Protein AF-A0A4C1VF90-F1 (afdb_monomer)

Nearest PDB structures (foldseek):
  6acs-assembly1_A  TM=2.637E-01  e=5.597E+00  Acinetobacter baumannii

Solvent-accessible surface area (backbone atoms only — not comparable to full-atom values): 15058 Å² total; per-residue (Å²): 136,86,84,71,76,83,67,92,74,45,68,64,61,55,62,49,66,75,34,70,95,43,52,77,74,69,52,58,95,78,53,40,65,46,79,46,79,41,95,73,76,98,45,87,84,72,45,55,60,58,52,50,53,52,52,58,48,57,76,72,46,60,89,60,49,78,45,77,46,79,43,68,68,57,86,97,76,60,86,53,79,65,56,59,46,51,53,53,43,50,53,59,53,70,72,44,92,72,84,93,50,78,65,56,54,55,55,54,44,47,76,73,44,86,80,76,50,81,71,75,77,35,90,79,76,70,56,70,68,66,34,63,84,70,54,77,60,79,76,71,59,61,84,78,62,75,81,75,85,75,74,94,67,83,79,70,52,70,67,60,48,50,51,53,49,52,50,43,32,74,76,58,37,91,66,35,75,78,39,78,94,45,49,76,52,50,73,70,52,69,79,56,87,74,72,96,60,93,71,77,76,77,74,87,72,72,79,63,87,76,69,65,73,76,76,79,82,77,87,80,75,93,75,132

Structure (mmCIF, N/CA/C/O backbone):
data_AF-A0A4C1VF90-F1
#
_entry.id   AF-A0A4C1VF90-F1
#
loop_
_atom_site.group_PDB
_atom_site.id
_atom_site.type_symbol
_atom_site.label_atom_id
_atom_site.label_alt_id
_atom_site.label_comp_id
_atom_site.label_asym_id
_atom_site.label_entity_id
_atom_site.label_seq_id
_atom_site.pdbx_PDB_ins_code
_atom_site.Cartn_x
_atom_site.Cartn_y
_atom_site.Cartn_z
_atom_site.occupancy
_atom_site.B_iso_or_equiv
_atom_site.auth_seq_id
_atom_site.auth_comp_id
_atom_site.auth_asym_id
_atom_site.auth_atom_id
_atom_site.pdbx_PDB_model_num
ATOM 1 N N . MET A 1 1 ? -18.142 11.674 -14.053 1.00 32.69 1 MET A N 1
ATOM 2 C CA . MET A 1 1 ? -17.903 10.240 -13.777 1.00 32.69 1 MET A CA 1
ATOM 3 C C . MET A 1 1 ? -17.644 10.102 -12.288 1.00 32.69 1 MET A C 1
ATOM 5 O O . MET A 1 1 ? -16.520 10.259 -11.836 1.00 32.69 1 MET A O 1
ATOM 9 N N . GLU A 1 2 ? -18.719 9.945 -11.520 1.00 26.91 2 GLU A N 1
ATOM 10 C CA . GLU A 1 2 ? -18.693 9.951 -10.057 1.00 26.91 2 GLU A CA 1
ATOM 11 C C . GLU A 1 2 ? -18.351 8.552 -9.534 1.00 26.91 2 GLU A C 1
ATOM 13 O O . GLU A 1 2 ? -19.181 7.645 -9.522 1.00 26.91 2 GLU A O 1
ATOM 18 N N . GLY A 1 3 ? -17.100 8.360 -9.122 1.00 33.00 3 GLY A N 1
ATOM 19 C CA . GLY A 1 3 ? -16.695 7.205 -8.330 1.00 33.00 3 GLY A CA 1
ATOM 20 C C . GLY A 1 3 ? -17.047 7.441 -6.867 1.00 33.00 3 GLY A C 1
ATOM 21 O O . GLY A 1 3 ? -16.184 7.835 -6.089 1.00 33.00 3 GLY A O 1
ATOM 22 N N . PHE A 1 4 ? -18.309 7.234 -6.489 1.00 29.12 4 PHE A N 1
ATOM 23 C CA . PHE A 1 4 ? -18.683 7.238 -5.077 1.00 29.12 4 PHE A CA 1
ATOM 24 C C . PHE A 1 4 ? -18.053 6.028 -4.366 1.00 29.12 4 PHE A C 1
ATOM 26 O O . PHE A 1 4 ? -18.181 4.900 -4.855 1.00 29.12 4 PHE A O 1
ATOM 33 N N . PRO A 1 5 ? -17.408 6.208 -3.201 1.00 41.41 5 PRO A N 1
ATOM 34 C CA . PRO A 1 5 ? -17.093 5.083 -2.337 1.00 41.41 5 PRO A CA 1
ATOM 35 C C . PRO A 1 5 ? -18.412 4.463 -1.869 1.00 41.41 5 PRO A C 1
ATOM 37 O O . PRO A 1 5 ? -19.320 5.175 -1.438 1.00 41.41 5 PRO A O 1
ATOM 40 N N . ILE A 1 6 ? -18.527 3.135 -1.964 1.00 37.03 6 ILE A N 1
ATOM 41 C CA . ILE A 1 6 ? -19.662 2.395 -1.404 1.00 37.03 6 ILE A CA 1
ATOM 42 C C . ILE A 1 6 ? -19.759 2.791 0.079 1.00 37.03 6 ILE A C 1
ATOM 44 O O . ILE A 1 6 ? -18.791 2.579 0.818 1.00 37.03 6 ILE A O 1
ATOM 48 N N . PRO A 1 7 ? -20.864 3.407 0.528 1.00 30.58 7 PRO A N 1
ATOM 49 C CA . PRO A 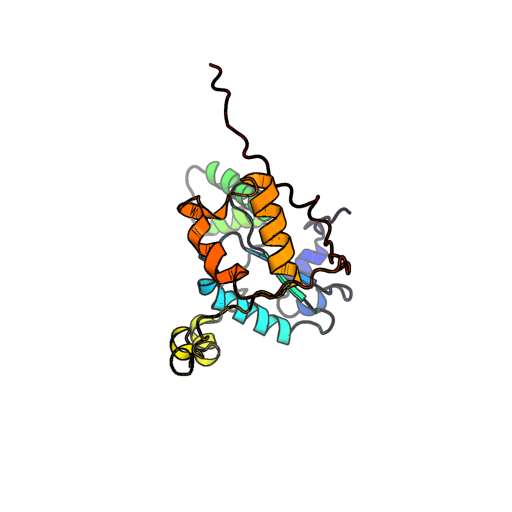1 7 ? -20.947 3.932 1.879 1.00 30.58 7 PRO A CA 1
ATOM 50 C C . PRO A 1 7 ? -20.853 2.793 2.901 1.00 30.58 7 PRO A C 1
ATOM 52 O O . PRO A 1 7 ? -21.547 1.780 2.805 1.00 30.58 7 PRO A O 1
ATOM 55 N N . VAL A 1 8 ? -20.021 2.993 3.929 1.00 42.59 8 VAL A N 1
ATOM 56 C CA . VAL A 1 8 ? -19.796 2.093 5.084 1.00 42.59 8 VAL A CA 1
ATOM 57 C C . VAL A 1 8 ? -21.016 2.077 6.034 1.00 42.59 8 VAL A C 1
ATOM 59 O O . VAL A 1 8 ? -20.908 1.849 7.233 1.00 42.59 8 VAL A O 1
ATOM 62 N N . THR A 1 9 ? -22.211 2.348 5.513 1.00 37.53 9 THR A N 1
ATOM 63 C CA . THR A 1 9 ? -23.483 2.290 6.244 1.00 37.53 9 THR A CA 1
ATOM 64 C C . THR A 1 9 ? -24.243 0.995 5.972 1.00 37.53 9 THR A C 1
ATOM 66 O O . THR A 1 9 ? -25.222 0.707 6.658 1.00 37.53 9 THR A O 1
ATOM 69 N N . ASP A 1 10 ? -23.803 0.179 5.008 1.00 43.50 10 ASP A N 1
ATOM 70 C CA . ASP A 1 10 ? -24.388 -1.139 4.801 1.00 43.50 10 ASP A CA 1
ATOM 71 C C . ASP A 1 10 ? -23.877 -2.114 5.877 1.00 43.50 10 ASP A C 1
ATOM 73 O O . ASP A 1 10 ? -22.800 -2.712 5.777 1.00 43.50 10 ASP A O 1
ATOM 77 N N . ASN A 1 11 ? -24.674 -2.289 6.934 1.00 44.56 11 ASN A N 1
ATOM 78 C CA . ASN A 1 11 ? -24.448 -3.275 7.997 1.00 44.56 11 ASN A CA 1
ATOM 79 C C . ASN A 1 11 ? -24.198 -4.694 7.447 1.00 44.56 11 ASN A C 1
ATOM 81 O O . ASN A 1 11 ? -23.553 -5.513 8.108 1.00 44.56 11 ASN A O 1
ATOM 85 N N . LYS A 1 12 ? -24.662 -4.989 6.225 1.00 42.59 12 LYS A N 1
ATOM 86 C CA . LYS A 1 12 ? -24.384 -6.240 5.520 1.00 42.59 12 LYS A CA 1
ATOM 87 C C . LYS A 1 12 ? -22.938 -6.288 5.021 1.00 42.59 12 LYS A C 1
ATOM 89 O O . LYS A 1 12 ? -22.248 -7.265 5.308 1.00 42.59 12 LYS A O 1
ATOM 94 N N . ALA A 1 13 ? -22.444 -5.230 4.373 1.00 42.25 13 ALA A N 1
ATOM 95 C CA . ALA A 1 13 ? -21.043 -5.106 3.951 1.00 42.25 13 ALA A CA 1
ATOM 96 C C . ALA A 1 13 ? -20.074 -5.185 5.147 1.00 42.25 13 ALA A C 1
ATOM 98 O O . ALA A 1 13 ? -19.051 -5.869 5.080 1.00 42.25 13 ALA A O 1
ATOM 99 N N . ARG A 1 14 ? -20.456 -4.594 6.289 1.00 43.84 14 ARG A N 1
ATOM 100 C CA . ARG A 1 14 ? -19.700 -4.671 7.552 1.00 43.84 14 ARG A CA 1
ATOM 101 C C . ARG A 1 14 ? -19.623 -6.104 8.106 1.00 43.84 14 ARG A C 1
ATOM 103 O O . ARG A 1 14 ? -18.541 -6.568 8.451 1.00 43.84 14 ARG A O 1
ATOM 110 N N . LYS A 1 15 ? -20.730 -6.861 8.103 1.00 44.09 15 LYS A N 1
ATOM 111 C CA . LYS A 1 15 ? -20.752 -8.296 8.485 1.00 44.09 15 LYS A CA 1
ATOM 112 C C . LYS A 1 15 ? -19.954 -9.201 7.541 1.00 44.09 15 LYS A C 1
ATOM 114 O O . LYS A 1 15 ? -19.507 -10.278 7.943 1.00 44.09 15 LYS A O 1
ATOM 119 N N . HIS A 1 16 ? -19.814 -8.786 6.287 1.00 42.06 16 HIS A N 1
ATOM 120 C CA . HIS A 1 16 ? -19.057 -9.498 5.268 1.00 42.06 16 HIS A CA 1
ATOM 121 C C . HIS A 1 16 ? -17.541 -9.305 5.438 1.00 42.06 16 HIS A C 1
ATOM 123 O O . HIS A 1 16 ? -16.808 -10.287 5.329 1.00 42.06 16 HIS A O 1
ATOM 129 N N . LEU A 1 17 ? -17.081 -8.099 5.791 1.00 42.75 17 LEU A N 1
ATOM 130 C CA . LEU A 1 17 ? -15.671 -7.802 6.101 1.00 42.75 17 LEU A CA 1
ATOM 131 C C . LEU A 1 17 ? -15.161 -8.507 7.371 1.00 42.75 17 LEU A C 1
ATOM 133 O O . LEU A 1 17 ? -14.004 -8.906 7.421 1.00 42.75 17 LEU A O 1
ATOM 137 N N . LEU A 1 18 ? -16.037 -8.735 8.355 1.00 41.25 18 LEU A N 1
ATOM 138 C CA . LEU A 1 18 ? -15.729 -9.426 9.620 1.00 41.25 18 LEU A CA 1
ATOM 139 C C . LEU A 1 18 ? -15.516 -10.948 9.486 1.00 41.25 18 LEU A C 1
ATOM 141 O O . LEU A 1 18 ? -15.307 -11.636 10.480 1.00 41.25 18 LEU A O 1
ATOM 145 N N . GLN A 1 19 ? -15.594 -11.501 8.273 1.00 51.09 19 GLN A N 1
ATOM 146 C CA . GLN A 1 19 ? -15.282 -12.904 7.995 1.00 51.09 19 GLN A CA 1
ATOM 147 C C . GLN A 1 19 ? -14.052 -12.960 7.087 1.00 51.09 19 GLN A C 1
ATOM 149 O O . GLN A 1 19 ? -14.222 -13.077 5.867 1.00 51.09 19 GLN A O 1
ATOM 154 N N . PRO A 1 20 ? -12.830 -12.885 7.651 1.00 48.75 20 PRO A N 1
ATOM 155 C CA . PRO A 1 20 ? -11.596 -12.892 6.870 1.00 48.75 20 PRO A CA 1
ATOM 156 C C . PRO A 1 20 ? -11.563 -14.090 5.920 1.00 48.75 20 PRO A C 1
ATOM 158 O O . PRO A 1 20 ? -11.302 -13.921 4.741 1.00 48.75 20 PRO A O 1
ATOM 161 N N . GLU A 1 21 ? -12.033 -15.264 6.336 1.00 47.28 21 GLU A N 1
ATOM 162 C CA . GLU A 1 21 ? -12.100 -16.478 5.500 1.00 47.28 21 GLU A CA 1
ATOM 163 C C . GLU A 1 21 ? -12.990 -16.361 4.237 1.00 47.28 21 GLU A C 1
ATOM 165 O O . GLU A 1 21 ? -12.944 -17.207 3.341 1.00 47.28 21 GLU A O 1
ATOM 170 N N . LYS A 1 22 ? -13.852 -15.337 4.152 1.00 51.94 22 LYS A N 1
ATOM 171 C CA . LYS A 1 22 ? -14.813 -15.128 3.054 1.00 51.94 22 LYS A CA 1
ATOM 172 C C . LYS A 1 22 ? -14.505 -13.901 2.197 1.00 51.94 22 LYS A C 1
ATOM 174 O O . LYS A 1 22 ? -15.315 -13.590 1.326 1.00 51.94 22 LYS A O 1
ATOM 179 N N . TRP A 1 23 ? -13.343 -13.260 2.357 1.00 55.41 23 TRP A N 1
ATOM 180 C CA . TRP A 1 23 ? -12.955 -12.066 1.590 1.00 55.41 23 TRP A CA 1
ATOM 181 C C . TRP A 1 23 ? -13.120 -12.244 0.068 1.00 55.41 23 TRP A C 1
ATOM 183 O O . TRP A 1 23 ? -13.627 -11.355 -0.613 1.00 55.41 23 TRP A O 1
ATOM 193 N N . LYS A 1 24 ? -12.829 -13.446 -0.457 1.00 52.41 24 LYS A N 1
ATOM 194 C CA . LYS A 1 24 ? -12.997 -13.800 -1.882 1.00 52.41 24 LYS A CA 1
ATOM 195 C C . LYS A 1 24 ? -14.447 -13.739 -2.377 1.00 52.41 24 LYS A C 1
ATOM 197 O O . LYS A 1 24 ? -14.671 -13.546 -3.565 1.00 52.41 24 LYS A O 1
ATOM 202 N N . ARG A 1 25 ? -15.431 -13.930 -1.488 1.00 49.16 25 ARG A N 1
ATOM 203 C CA . ARG A 1 25 ? -16.870 -13.844 -1.804 1.00 49.16 25 ARG A CA 1
ATOM 204 C C . ARG A 1 25 ? -17.397 -12.410 -1.762 1.00 49.16 25 ARG A C 1
ATOM 206 O O . ARG A 1 25 ? -18.458 -12.157 -2.32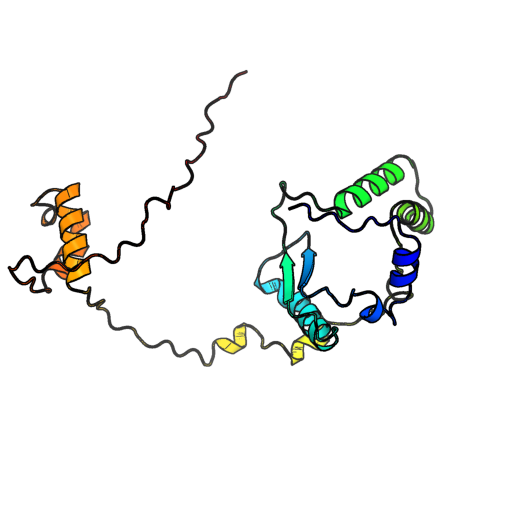1 1.00 49.16 25 ARG A O 1
ATOM 213 N N . ASN A 1 26 ? -16.677 -11.507 -1.098 1.00 55.06 26 ASN A N 1
ATOM 214 C CA . ASN A 1 26 ? -17.087 -10.116 -0.917 1.00 55.06 26 ASN A CA 1
ATOM 215 C C . ASN A 1 26 ? -16.603 -9.208 -2.050 1.00 55.06 26 ASN A C 1
ATOM 217 O O . ASN A 1 26 ? -17.128 -8.109 -2.208 1.00 55.06 26 ASN A O 1
ATOM 221 N N . LEU A 1 27 ? -15.637 -9.661 -2.856 1.00 63.16 27 LEU A N 1
ATOM 222 C CA . LEU A 1 27 ? -15.335 -8.997 -4.115 1.00 63.16 27 LEU A CA 1
ATOM 223 C C . LEU A 1 27 ? -16.485 -9.271 -5.085 1.00 63.16 27 LEU A C 1
ATOM 225 O O . LEU A 1 27 ? -16.747 -10.422 -5.448 1.00 63.16 27 LEU A O 1
ATOM 229 N N . ALA A 1 28 ? -17.205 -8.217 -5.471 1.00 62.78 28 ALA A N 1
ATOM 230 C CA . ALA A 1 28 ? -18.253 -8.343 -6.470 1.00 62.78 28 ALA A CA 1
ATOM 231 C C . ALA A 1 28 ? -17.656 -8.955 -7.745 1.00 62.78 28 ALA A C 1
ATOM 233 O O . ALA A 1 28 ? -16.559 -8.582 -8.152 1.00 62.78 28 ALA A O 1
ATOM 234 N N . LYS A 1 29 ? -18.393 -9.868 -8.395 1.00 68.75 29 LYS A N 1
ATOM 235 C CA . LYS A 1 29 ? -17.944 -10.607 -9.597 1.00 68.75 29 LYS A CA 1
ATOM 236 C C . LYS A 1 29 ? -17.498 -9.707 -10.765 1.00 68.75 29 LYS A C 1
ATOM 238 O O . LYS A 1 29 ? -16.982 -10.211 -11.756 1.00 68.75 29 LYS A O 1
ATOM 243 N N . THR A 1 30 ? -17.754 -8.407 -10.668 1.00 73.31 30 THR A N 1
ATOM 244 C CA . THR A 1 30 ? -17.471 -7.367 -11.654 1.00 73.31 30 THR A CA 1
ATOM 245 C C . THR A 1 30 ? -16.172 -6.598 -11.393 1.00 73.31 30 THR A C 1
ATOM 247 O O . THR A 1 30 ? -15.768 -5.815 -12.246 1.00 73.31 30 THR A O 1
ATOM 250 N N . VAL A 1 31 ? -15.504 -6.783 -10.249 1.00 80.81 31 VAL A N 1
ATOM 251 C CA . VAL A 1 31 ? -14.317 -5.989 -9.883 1.00 80.81 31 VAL A CA 1
ATOM 252 C C . VAL A 1 31 ? -13.071 -6.518 -10.594 1.00 80.81 31 VAL A C 1
ATOM 254 O O . VAL A 1 31 ? -12.524 -7.547 -10.216 1.00 80.81 31 VAL A O 1
ATOM 257 N N . SER A 1 32 ? -12.588 -5.804 -11.611 1.00 85.00 32 SER A N 1
ATOM 258 C CA . SER A 1 32 ? -11.380 -6.189 -12.358 1.00 85.00 32 SER A CA 1
ATOM 259 C C . SER A 1 32 ? -10.081 -5.601 -11.810 1.00 85.00 32 SER A C 1
ATOM 261 O O . SER A 1 32 ? -9.008 -6.145 -12.080 1.00 85.00 32 SER A O 1
ATOM 263 N N . SER A 1 33 ? -10.173 -4.503 -11.060 1.00 85.44 33 SER A N 1
ATOM 264 C CA . SER A 1 33 ? -9.020 -3.732 -10.595 1.00 85.44 33 SER A CA 1
ATOM 265 C C . SER A 1 33 ? -9.165 -3.378 -9.120 1.00 85.44 33 SER A C 1
ATOM 267 O O . SER A 1 33 ? -10.244 -2.981 -8.676 1.00 85.44 33 SER A O 1
ATOM 269 N N . VAL A 1 34 ? -8.075 -3.509 -8.367 1.00 88.81 34 VAL A N 1
ATOM 270 C CA . VAL A 1 34 ? -7.992 -3.150 -6.946 1.00 88.81 34 VAL A CA 1
ATOM 271 C C . VAL A 1 34 ? -6.981 -2.026 -6.779 1.00 88.81 34 VAL A C 1
ATOM 273 O O . VAL A 1 34 ? -5.855 -2.138 -7.250 1.00 88.81 34 VAL A O 1
ATOM 276 N N . ARG A 1 35 ? -7.383 -0.953 -6.095 1.00 88.19 35 ARG A N 1
ATOM 277 C CA . ARG A 1 35 ? -6.517 0.186 -5.777 1.00 88.19 35 ARG A CA 1
ATOM 278 C C . ARG A 1 35 ? -6.151 0.161 -4.301 1.00 88.19 35 ARG A C 1
ATOM 280 O O . ARG A 1 35 ? -7.039 0.190 -3.451 1.00 88.19 35 ARG A O 1
ATOM 287 N N . LEU A 1 36 ? -4.857 0.115 -4.019 1.00 88.25 36 LEU A N 1
ATOM 288 C CA . LEU A 1 36 ? -4.287 0.283 -2.693 1.00 88.25 36 LEU A CA 1
ATOM 289 C C . LEU A 1 36 ? -3.716 1.694 -2.595 1.00 88.25 36 LEU A C 1
ATOM 291 O O . LEU A 1 36 ? -2.843 2.054 -3.376 1.00 88.25 36 LEU A O 1
ATOM 295 N N . ILE A 1 37 ? -4.206 2.481 -1.645 1.00 85.69 37 ILE A N 1
ATOM 296 C CA . ILE A 1 37 ? -3.713 3.837 -1.405 1.00 85.69 37 ILE A CA 1
ATOM 297 C C . ILE A 1 37 ? -2.871 3.795 -0.134 1.00 85.69 37 ILE A C 1
ATOM 299 O O . ILE A 1 37 ? -3.367 3.357 0.905 1.00 85.69 37 ILE A O 1
ATOM 303 N N . ALA A 1 38 ? -1.612 4.211 -0.228 1.00 81.31 38 ALA A N 1
ATOM 304 C CA . ALA A 1 38 ? -0.670 4.210 0.885 1.00 81.31 38 ALA A CA 1
ATOM 305 C C . ALA A 1 38 ? -0.167 5.632 1.140 1.00 81.31 38 ALA A C 1
ATOM 307 O O . ALA A 1 38 ? 0.580 6.176 0.331 1.00 81.31 38 ALA A O 1
ATOM 308 N N . ASP A 1 39 ? -0.593 6.223 2.257 1.00 74.75 39 ASP A N 1
ATOM 309 C CA . ASP A 1 39 ? -0.125 7.529 2.722 1.00 74.75 39 ASP A CA 1
ATOM 310 C C . ASP A 1 39 ? 1.245 7.368 3.392 1.00 74.75 39 ASP A C 1
ATOM 312 O O . ASP A 1 39 ? 1.360 7.016 4.566 1.00 74.75 39 ASP A O 1
ATOM 316 N N . GLY A 1 40 ? 2.292 7.470 2.574 1.00 65.62 40 GLY A N 1
ATOM 317 C CA . GLY A 1 40 ? 3.674 7.222 2.970 1.00 65.62 40 GLY A CA 1
ATOM 318 C C . GLY A 1 40 ? 4.419 6.395 1.928 1.00 65.62 40 GLY A C 1
ATOM 319 O O . GLY A 1 40 ? 4.125 5.221 1.706 1.00 65.62 40 GLY A O 1
ATOM 320 N N . CYS A 1 41 ? 5.414 7.012 1.294 1.00 64.88 41 CYS A N 1
ATOM 321 C CA . CYS A 1 41 ? 6.366 6.346 0.413 1.00 64.88 41 CYS A CA 1
ATOM 322 C C . CYS A 1 41 ? 7.768 6.795 0.818 1.00 64.88 41 CYS A C 1
ATOM 324 O O . CYS A 1 41 ? 8.120 7.954 0.616 1.00 64.88 41 CYS A O 1
ATOM 326 N N . THR A 1 42 ? 8.575 5.900 1.389 1.00 59.72 42 THR A N 1
ATOM 327 C CA . THR A 1 42 ? 9.968 6.221 1.745 1.00 59.72 42 THR A CA 1
ATOM 328 C C . THR A 1 42 ? 10.908 6.194 0.528 1.00 59.72 42 THR A C 1
ATOM 330 O O . THR A 1 42 ? 12.061 6.599 0.624 1.00 59.72 42 THR A O 1
ATOM 333 N N . GLY A 1 43 ? 10.403 5.788 -0.646 1.00 60.22 43 GLY A N 1
ATOM 334 C CA . GLY A 1 43 ? 11.116 5.749 -1.925 1.00 60.22 43 GLY A CA 1
ATOM 335 C C . GLY A 1 43 ? 10.806 4.476 -2.722 1.00 60.22 43 GLY A C 1
ATOM 336 O O . GLY A 1 43 ? 10.343 3.477 -2.174 1.00 60.22 43 GLY A O 1
ATOM 337 N N . GLN A 1 44 ? 11.074 4.481 -4.035 1.00 54.97 44 GLN A N 1
ATOM 338 C CA . GLN A 1 44 ? 10.739 3.358 -4.933 1.00 54.97 44 GLN A CA 1
ATOM 339 C C . GLN A 1 44 ? 11.378 2.018 -4.514 1.00 54.97 44 GLN A C 1
ATOM 341 O O . GLN A 1 44 ? 10.750 0.969 -4.653 1.00 54.97 44 GLN A O 1
ATOM 346 N N . ASN A 1 45 ? 12.591 2.049 -3.954 1.00 60.28 45 ASN A N 1
ATOM 347 C CA . ASN A 1 45 ? 13.363 0.847 -3.616 1.00 60.28 45 ASN A CA 1
ATOM 348 C C . ASN A 1 45 ? 13.041 0.252 -2.232 1.00 60.28 45 ASN A C 1
ATOM 350 O O . ASN A 1 45 ? 13.477 -0.860 -1.938 1.00 60.28 45 ASN A O 1
ATOM 354 N N . GLU A 1 46 ? 12.257 0.941 -1.399 1.00 68.56 46 GLU A N 1
ATOM 355 C CA . GLU A 1 46 ? 11.909 0.475 -0.046 1.00 68.56 46 GLU A CA 1
ATOM 356 C C . GLU A 1 46 ? 10.523 -0.187 0.037 1.00 68.56 46 GLU A C 1
ATOM 358 O O . GLU A 1 46 ? 10.206 -0.873 1.006 1.00 68.56 46 GLU A O 1
ATOM 363 N N . ASN A 1 47 ? 9.719 -0.092 -1.025 1.00 78.25 47 ASN A N 1
ATOM 364 C CA . ASN A 1 47 ? 8.374 -0.680 -1.086 1.00 78.25 47 ASN A CA 1
ATOM 365 C C . ASN A 1 47 ? 8.359 -2.135 -1.576 1.00 78.25 47 ASN A C 1
ATOM 367 O O . ASN A 1 47 ? 7.309 -2.700 -1.891 1.00 78.25 47 ASN A O 1
ATOM 371 N N . SER A 1 48 ? 9.525 -2.764 -1.660 1.00 81.12 48 SER A N 1
ATOM 372 C CA . SER A 1 48 ? 9.703 -4.090 -2.241 1.00 81.12 48 SER A CA 1
ATOM 373 C C . SER A 1 48 ? 8.909 -5.167 -1.474 1.00 81.12 48 SER A C 1
ATOM 375 O O . SER A 1 48 ? 8.288 -6.036 -2.091 1.00 81.12 48 SER A O 1
ATOM 377 N N . THR A 1 49 ? 8.810 -5.048 -0.143 1.00 84.50 49 THR A N 1
ATOM 378 C CA . THR A 1 49 ? 7.959 -5.911 0.700 1.00 84.50 49 THR A CA 1
ATOM 379 C C . THR A 1 49 ? 6.472 -5.738 0.382 1.00 84.50 49 THR A C 1
ATOM 381 O O . THR A 1 49 ? 5.746 -6.726 0.277 1.00 84.50 49 THR A O 1
ATOM 384 N N . LEU A 1 50 ? 6.010 -4.502 0.165 1.00 85.69 50 LEU A N 1
ATOM 385 C CA . LEU A 1 50 ? 4.623 -4.220 -0.213 1.00 85.69 50 LEU A CA 1
ATOM 386 C C . LEU A 1 50 ? 4.270 -4.847 -1.563 1.00 85.69 50 LEU A C 1
ATOM 388 O O . LEU A 1 50 ? 3.223 -5.482 -1.699 1.00 85.69 50 LEU A O 1
ATOM 392 N N . LEU A 1 51 ? 5.161 -4.720 -2.545 1.00 85.75 51 LEU A N 1
ATOM 393 C CA . LEU A 1 51 ? 4.983 -5.329 -3.862 1.00 85.75 51 LEU A CA 1
ATOM 394 C C . LEU A 1 51 ? 4.959 -6.860 -3.786 1.00 85.75 51 LEU A C 1
ATOM 396 O O . LEU A 1 51 ? 4.139 -7.488 -4.461 1.00 85.75 51 LEU A O 1
ATOM 400 N N . ALA A 1 52 ? 5.798 -7.468 -2.942 1.00 85.81 52 ALA A N 1
ATOM 401 C CA . ALA A 1 52 ? 5.783 -8.911 -2.705 1.00 85.81 52 ALA A CA 1
ATOM 402 C C . ALA A 1 52 ? 4.448 -9.370 -2.091 1.00 85.81 52 ALA A C 1
ATOM 404 O O . ALA A 1 52 ? 3.842 -10.326 -2.584 1.00 85.81 52 ALA A O 1
ATOM 405 N N . MET A 1 53 ? 3.943 -8.646 -1.084 1.00 87.69 53 MET A N 1
ATOM 406 C CA . MET A 1 53 ? 2.624 -8.896 -0.487 1.00 87.69 53 MET A CA 1
ATOM 407 C C . MET A 1 53 ? 1.504 -8.808 -1.529 1.00 87.69 53 MET A C 1
ATOM 409 O O . MET A 1 53 ? 0.687 -9.723 -1.642 1.00 87.69 53 MET A O 1
ATOM 413 N N . CYS A 1 54 ? 1.493 -7.744 -2.335 1.00 88.94 54 CYS A N 1
ATOM 414 C CA . CYS A 1 54 ? 0.499 -7.540 -3.389 1.00 88.94 54 CYS A CA 1
ATOM 415 C C . CYS A 1 54 ? 0.553 -8.647 -4.449 1.00 88.94 54 CYS A C 1
ATOM 417 O O . CYS A 1 54 ? -0.483 -9.180 -4.847 1.00 88.94 54 CYS A O 1
ATOM 419 N N . SER A 1 55 ? 1.759 -9.037 -4.867 1.00 86.56 55 SER A N 1
ATOM 420 C CA . SER A 1 55 ? 1.968 -10.106 -5.847 1.00 86.56 55 SER A CA 1
ATOM 421 C C . SER A 1 55 ? 1.446 -11.439 -5.322 1.00 86.56 55 SER A C 1
ATOM 423 O O . SER A 1 55 ? 0.678 -12.118 -6.004 1.00 86.56 55 SER A O 1
ATOM 425 N N . LYS A 1 56 ? 1.791 -11.797 -4.078 1.00 87.31 56 LYS A N 1
ATOM 426 C CA . LYS A 1 56 ? 1.299 -13.018 -3.433 1.00 87.31 56 LYS A CA 1
ATOM 427 C C . LYS A 1 56 ? -0.223 -13.004 -3.306 1.00 87.31 56 LYS A C 1
ATOM 429 O O . LYS A 1 56 ? -0.865 -13.994 -3.655 1.00 87.31 56 LYS A O 1
ATOM 434 N N . TRP A 1 57 ? -0.809 -11.886 -2.887 1.00 88.19 57 TRP A N 1
ATOM 435 C CA . TRP A 1 57 ? -2.260 -11.735 -2.822 1.00 88.19 57 TRP A CA 1
ATOM 436 C C . TRP A 1 57 ? -2.926 -11.943 -4.189 1.00 88.19 57 TRP A C 1
ATOM 438 O O . TRP A 1 57 ? -3.903 -12.686 -4.285 1.00 88.19 57 TRP A O 1
ATOM 448 N N . LEU A 1 58 ? -2.363 -11.374 -5.262 1.00 86.62 58 LEU A N 1
ATOM 449 C CA . LEU A 1 58 ? -2.906 -11.504 -6.616 1.00 86.62 58 LEU A CA 1
ATOM 450 C C . LEU A 1 58 ? -2.936 -12.966 -7.094 1.00 86.62 58 LEU A C 1
ATOM 452 O O . LEU A 1 58 ? -3.886 -13.359 -7.767 1.00 86.62 58 LEU A O 1
ATOM 456 N N . THR A 1 59 ? -1.969 -13.801 -6.686 1.00 84.94 59 THR A N 1
ATOM 457 C CA . THR A 1 59 ? -1.990 -15.247 -7.006 1.00 84.94 59 THR A CA 1
ATOM 458 C C . THR A 1 59 ? -3.166 -15.998 -6.379 1.00 84.94 59 THR A C 1
ATOM 460 O O . THR A 1 59 ? -3.579 -17.043 -6.880 1.00 84.94 59 THR A O 1
ATOM 463 N N . GLU A 1 60 ? -3.720 -15.478 -5.285 1.00 85.88 60 GLU A N 1
ATOM 464 C CA . GLU A 1 60 ? -4.832 -16.090 -4.557 1.00 85.88 60 GLU A CA 1
ATOM 465 C C . GLU A 1 60 ? -6.173 -15.396 -4.819 1.00 85.88 60 GLU A C 1
ATOM 467 O O . GLU A 1 60 ? -7.225 -15.905 -4.398 1.00 85.88 60 GLU A O 1
ATOM 472 N N . ALA A 1 61 ? -6.135 -14.244 -5.491 1.00 85.44 61 ALA A N 1
ATOM 473 C CA . ALA A 1 61 ? -7.289 -13.431 -5.812 1.00 85.44 61 ALA A CA 1
ATOM 474 C C . ALA A 1 61 ? -8.239 -14.146 -6.792 1.00 85.44 61 ALA A C 1
ATOM 476 O O . ALA A 1 61 ? -7.852 -15.066 -7.521 1.00 85.44 61 ALA A O 1
ATOM 477 N N . PRO A 1 62 ? -9.525 -13.754 -6.825 1.00 85.56 62 PRO A N 1
ATOM 478 C CA . PRO A 1 62 ? -10.446 -14.240 -7.843 1.00 85.56 62 PRO A CA 1
ATOM 479 C C . PRO A 1 62 ? -9.922 -13.974 -9.264 1.00 85.56 62 PRO A C 1
ATOM 481 O O . PRO A 1 62 ? -9.473 -12.873 -9.556 1.00 85.56 62 PRO A O 1
ATOM 484 N N . LYS A 1 63 ? -10.086 -14.939 -10.183 1.00 84.81 63 LYS A N 1
ATOM 485 C CA . LYS A 1 63 ? -9.567 -14.879 -11.572 1.00 84.81 63 LYS A CA 1
ATOM 486 C C . LYS A 1 63 ? -9.985 -13.647 -12.393 1.00 84.81 63 LYS A C 1
ATOM 488 O O . LYS A 1 63 ? -9.412 -13.398 -13.448 1.00 84.81 63 LYS A O 1
ATOM 493 N N . HIS A 1 64 ? -11.035 -12.942 -11.974 1.00 85.94 64 HIS A N 1
ATOM 494 C CA . HIS A 1 64 ? -11.527 -11.752 -12.666 1.00 85.94 64 HIS A CA 1
ATOM 495 C C . HIS A 1 64 ? -10.768 -10.476 -12.270 1.00 85.94 64 HIS A C 1
ATOM 497 O O . HIS A 1 64 ? -10.819 -9.507 -13.024 1.00 85.94 64 HIS A O 1
ATOM 503 N N . VAL A 1 65 ? -10.031 -10.490 -11.154 1.00 87.50 65 VAL A N 1
ATOM 504 C CA . VAL A 1 65 ? -9.124 -9.409 -10.760 1.00 87.50 65 VAL A CA 1
ATOM 505 C C . VAL A 1 65 ? -7.846 -9.539 -11.576 1.00 87.50 65 VAL A C 1
ATOM 507 O O . VAL A 1 65 ? -7.131 -10.532 -11.469 1.00 87.50 65 VAL A O 1
ATOM 510 N N . LYS A 1 66 ? -7.576 -8.546 -12.418 1.00 83.12 66 LYS A N 1
ATOM 511 C CA . LYS A 1 66 ? -6.438 -8.540 -13.345 1.00 83.12 66 LYS A CA 1
ATOM 512 C C . LYS A 1 66 ? -5.380 -7.515 -12.975 1.00 83.12 66 LYS A C 1
ATOM 514 O O . LYS A 1 66 ? -4.239 -7.652 -13.398 1.00 83.12 66 LYS A O 1
ATOM 519 N N . CYS A 1 67 ? -5.765 -6.484 -12.232 1.00 84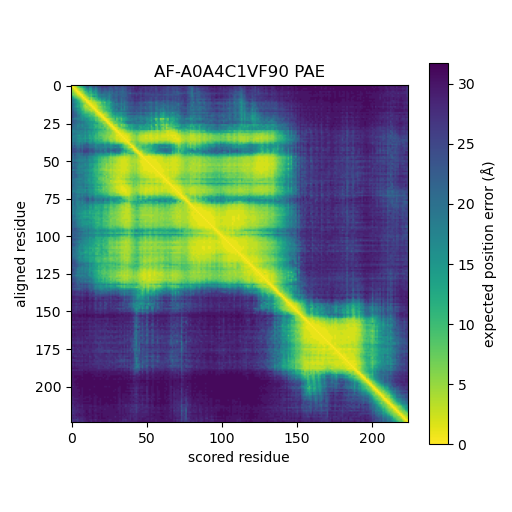.25 67 CYS A N 1
ATOM 520 C CA . CYS A 1 67 ? -4.910 -5.342 -11.968 1.00 84.25 67 CYS A CA 1
ATOM 521 C C . CYS A 1 67 ? -4.937 -4.983 -10.482 1.00 84.25 67 CYS A C 1
ATOM 523 O O . CYS A 1 67 ? -6.005 -4.918 -9.866 1.00 84.25 67 CYS A O 1
ATOM 525 N N . LEU A 1 68 ? -3.751 -4.757 -9.924 1.00 88.62 68 LEU A N 1
ATOM 526 C CA . LEU A 1 68 ? -3.567 -4.156 -8.614 1.00 88.62 68 LEU A CA 1
ATOM 527 C C . LEU A 1 68 ? -2.716 -2.906 -8.807 1.00 88.62 68 LEU A C 1
ATOM 529 O O . LEU A 1 68 ? -1.600 -2.982 -9.314 1.00 88.62 68 LEU A O 1
ATOM 533 N N . GLU A 1 69 ? -3.263 -1.768 -8.410 1.00 89.62 69 GLU A N 1
ATOM 534 C CA . GLU A 1 69 ? -2.618 -0.465 -8.495 1.00 89.62 69 GLU A CA 1
ATOM 535 C C . GLU A 1 69 ? -2.262 -0.008 -7.086 1.00 89.62 69 GLU A C 1
ATOM 537 O O . GLU A 1 69 ? -3.128 0.047 -6.211 1.00 89.62 69 GLU A O 1
ATOM 542 N N . VAL A 1 70 ? -0.993 0.323 -6.867 1.00 88.00 70 VAL A N 1
ATOM 543 C CA . VAL A 1 70 ? -0.534 0.944 -5.624 1.00 88.00 70 VAL A CA 1
ATOM 544 C C . VAL A 1 70 ? -0.345 2.430 -5.894 1.00 88.00 70 VAL A C 1
ATOM 546 O O . VAL A 1 70 ? 0.453 2.810 -6.747 1.00 88.00 70 VAL A O 1
ATOM 549 N N . ILE A 1 71 ? -1.109 3.260 -5.194 1.00 85.38 71 ILE A N 1
ATOM 550 C CA . ILE A 1 71 ? -1.148 4.709 -5.360 1.00 85.38 71 ILE A CA 1
ATOM 551 C C . ILE A 1 71 ? -0.541 5.343 -4.113 1.00 85.38 71 ILE A C 1
ATOM 553 O O . ILE A 1 71 ? -1.021 5.129 -2.998 1.00 85.38 71 ILE A O 1
ATOM 557 N N . PHE A 1 72 ? 0.488 6.156 -4.326 1.00 84.56 72 PHE A N 1
ATOM 558 C CA . PHE A 1 72 ? 1.072 7.012 -3.302 1.00 84.56 72 PHE A CA 1
ATOM 559 C C . PHE A 1 72 ? 0.569 8.444 -3.530 1.00 84.56 72 PHE A C 1
ATOM 561 O O . PHE A 1 72 ? 0.834 9.004 -4.597 1.00 84.56 72 PHE A O 1
ATOM 568 N N . PRO A 1 73 ? -0.208 9.016 -2.595 1.00 82.00 73 PRO A N 1
ATOM 569 C CA . PRO A 1 73 ? -0.727 10.365 -2.723 1.00 82.00 73 PRO A CA 1
ATOM 570 C C . PRO A 1 73 ? 0.395 11.409 -2.668 1.00 82.00 73 PRO A C 1
ATOM 572 O O . PRO A 1 73 ? 1.425 11.210 -2.025 1.00 82.00 73 PRO A O 1
ATOM 575 N N . VAL A 1 74 ? 0.165 12.554 -3.315 1.00 77.31 74 VAL A N 1
ATOM 576 C CA . VAL A 1 74 ? 1.029 13.733 -3.172 1.00 77.31 74 VAL A CA 1
ATOM 577 C C . VAL A 1 74 ? 0.725 14.397 -1.829 1.00 77.31 74 VAL A C 1
ATOM 579 O O . VAL A 1 74 ? -0.437 14.711 -1.538 1.00 77.31 74 VAL A O 1
ATOM 582 N N . VAL A 1 75 ? 1.768 14.601 -1.022 1.00 71.06 75 VAL A N 1
ATOM 583 C CA . VAL A 1 75 ? 1.691 15.213 0.313 1.00 71.06 75 VAL A CA 1
ATOM 584 C C . VAL A 1 75 ? 1.052 16.605 0.224 1.00 71.06 75 VAL A C 1
ATOM 586 O O . VAL A 1 75 ? 1.360 17.376 -0.680 1.00 71.06 75 VAL A O 1
ATOM 589 N N . GLY A 1 76 ? 0.148 16.932 1.152 1.00 68.19 76 GLY A N 1
ATOM 590 C CA . GLY A 1 76 ? -0.452 18.270 1.278 1.00 68.19 76 GLY A CA 1
ATOM 591 C C . GLY A 1 76 ? -1.614 18.585 0.327 1.00 68.19 76 GLY A C 1
ATOM 592 O O . GLY A 1 76 ? -2.335 19.548 0.568 1.00 68.19 76 GLY A O 1
ATOM 593 N N . HIS A 1 77 ? -1.851 17.762 -0.699 1.00 67.44 77 HIS A N 1
ATOM 594 C CA . HIS A 1 77 ? -2.913 17.997 -1.694 1.00 67.44 77 HIS A CA 1
ATOM 595 C C . HIS A 1 77 ? -3.872 16.821 -1.879 1.00 67.44 77 HIS A C 1
ATOM 597 O O . HIS A 1 77 ? -4.873 16.932 -2.587 1.00 67.44 77 HIS A O 1
ATOM 603 N N . SER A 1 78 ? -3.589 15.692 -1.237 1.00 70.38 78 SER A N 1
ATOM 604 C CA . SER A 1 78 ? -4.418 14.499 -1.340 1.00 70.38 78 SER A CA 1
ATOM 605 C C . SER A 1 78 ? -5.288 14.363 -0.101 1.00 70.38 78 SER A C 1
ATOM 607 O O . SER A 1 78 ? -4.779 14.255 1.007 1.00 70.38 78 SER A O 1
ATOM 609 N N . TYR A 1 79 ? -6.603 14.352 -0.298 1.00 72.12 79 TYR A N 1
ATOM 610 C CA . TYR A 1 79 ? -7.563 14.017 0.746 1.00 72.12 79 TYR A CA 1
ATOM 611 C C . TYR A 1 79 ? -7.925 12.537 0.644 1.00 72.12 79 TYR A C 1
ATOM 613 O O . TYR A 1 79 ? -8.601 12.147 -0.315 1.00 72.12 79 TYR A O 1
ATOM 621 N N . ILE A 1 80 ? -7.515 11.706 1.609 1.00 79.81 80 ILE A N 1
ATOM 622 C CA . ILE A 1 80 ? -7.931 10.300 1.639 1.00 79.81 80 ILE A CA 1
ATOM 623 C C . ILE A 1 80 ? -9.055 10.095 2.670 1.00 79.81 80 ILE A C 1
ATOM 625 O O . ILE A 1 80 ? -9.033 10.674 3.754 1.00 79.81 80 ILE A O 1
ATOM 629 N N . PRO A 1 81 ? -10.082 9.268 2.379 1.00 81.62 81 PRO A N 1
ATOM 630 C CA . PRO A 1 81 ? -11.192 9.046 3.311 1.00 81.62 81 PRO A CA 1
ATOM 631 C C . PRO A 1 81 ? -10.785 8.645 4.746 1.00 81.62 81 PRO A C 1
ATOM 633 O O . PRO A 1 81 ? -11.472 9.085 5.676 1.00 81.62 81 PRO A O 1
ATOM 636 N N . PRO A 1 82 ? -9.704 7.860 4.966 1.00 84.38 82 PRO A N 1
ATOM 637 C CA . PRO A 1 82 ? -9.192 7.579 6.307 1.00 84.38 82 PRO A CA 1
ATOM 638 C C . PRO A 1 82 ? -8.828 8.825 7.126 1.00 84.38 82 PRO A C 1
ATOM 640 O O . PRO A 1 82 ? -9.071 8.817 8.331 1.00 84.38 82 PRO A O 1
ATOM 643 N N . ASP A 1 83 ? -8.372 9.917 6.503 1.00 87.06 83 ASP A N 1
ATOM 644 C CA . ASP A 1 83 ? -7.985 11.154 7.204 1.00 87.06 83 ASP A CA 1
ATOM 645 C C . ASP A 1 83 ? -9.148 11.736 8.001 1.00 87.06 83 ASP A C 1
ATOM 647 O O . ASP A 1 83 ? -8.990 12.189 9.134 1.00 87.06 83 ASP A O 1
ATOM 651 N N . ARG A 1 84 ? -10.364 11.664 7.440 1.00 87.56 84 ARG A N 1
ATOM 652 C CA . ARG A 1 84 ? -11.584 12.092 8.139 1.00 87.56 84 ARG A CA 1
ATOM 653 C C . ARG A 1 84 ? -11.807 11.281 9.405 1.00 87.56 84 ARG A C 1
ATOM 655 O O . ARG A 1 84 ? -12.187 11.835 10.431 1.00 87.56 84 ARG A O 1
ATOM 662 N N . VAL A 1 85 ? -11.629 9.966 9.310 1.00 90.25 85 VAL A N 1
ATOM 663 C CA . VAL A 1 85 ? -11.847 9.048 10.428 1.00 90.25 85 VAL A CA 1
ATOM 664 C C . VAL A 1 85 ? -10.811 9.316 11.516 1.00 90.25 85 VAL A C 1
ATOM 666 O O . VAL A 1 85 ? -11.185 9.430 12.681 1.00 90.25 85 VAL A O 1
ATOM 669 N N . PHE A 1 86 ? -9.544 9.513 11.144 1.00 90.25 86 PHE A N 1
ATOM 670 C CA . PHE A 1 86 ? -8.487 9.885 12.085 1.00 90.25 86 PHE A CA 1
ATOM 671 C C . PHE A 1 86 ? -8.759 11.229 12.761 1.00 90.25 86 PHE A C 1
ATOM 673 O O . PHE A 1 86 ? -8.681 11.302 13.983 1.00 90.25 86 PHE A O 1
ATOM 680 N N . ALA A 1 87 ? -9.189 12.248 12.015 1.00 90.81 87 ALA A N 1
ATOM 681 C CA . ALA A 1 87 ? -9.537 13.551 12.580 1.00 90.81 87 ALA A CA 1
ATOM 682 C C . ALA A 1 87 ? -10.701 13.474 13.587 1.00 90.81 87 ALA A C 1
ATOM 684 O O . ALA A 1 87 ? -10.688 14.156 14.614 1.00 90.81 87 ALA A O 1
ATOM 685 N N . LEU A 1 88 ? -11.714 12.637 13.323 1.00 93.81 88 LEU A N 1
ATOM 686 C CA . LEU A 1 88 ? -12.825 12.413 14.255 1.00 93.81 88 LEU A CA 1
ATOM 687 C C . LEU A 1 88 ? -12.364 11.698 15.531 1.00 93.81 88 LEU A C 1
ATOM 689 O O . LEU A 1 88 ? -12.717 12.130 16.627 1.00 93.81 88 LEU A O 1
ATOM 693 N N . ILE A 1 89 ? -11.544 10.652 15.392 1.00 94.19 89 ILE A N 1
ATOM 694 C CA . ILE A 1 89 ? -10.953 9.932 16.528 1.00 94.19 89 ILE A CA 1
ATOM 695 C C . ILE A 1 89 ? -10.098 10.886 17.366 1.00 94.19 89 ILE A C 1
ATOM 697 O O . ILE A 1 89 ? -10.274 10.960 18.579 1.00 94.19 89 ILE A O 1
ATOM 701 N N . GLU A 1 90 ? -9.216 11.659 16.734 1.00 94.69 90 GLU A N 1
ATOM 702 C CA . GLU A 1 90 ? -8.340 12.620 17.407 1.00 94.69 90 GLU A CA 1
ATOM 703 C C . GLU A 1 90 ? -9.143 13.692 18.152 1.00 94.69 90 GLU A C 1
ATOM 705 O O . GLU A 1 90 ? -8.813 14.047 19.285 1.00 94.69 90 GLU A O 1
ATOM 710 N N . LYS A 1 91 ? -10.239 14.174 17.555 1.00 94.94 91 LYS A N 1
ATOM 711 C CA . LYS A 1 91 ? -11.149 15.120 18.204 1.00 94.94 91 LYS A CA 1
ATOM 712 C C . LYS A 1 91 ? -11.782 14.531 19.464 1.00 94.94 91 LYS A C 1
ATOM 714 O O . LYS A 1 91 ? -11.875 15.242 20.460 1.00 94.94 91 LYS A O 1
ATOM 719 N N . GLU A 1 92 ? -12.217 13.271 19.445 1.00 94.06 92 GLU A N 1
ATOM 720 C CA . GLU A 1 92 ? -12.757 12.620 20.648 1.00 94.06 92 GLU A CA 1
ATOM 721 C C . GLU A 1 92 ? -11.683 12.332 21.696 1.00 94.06 92 GLU A C 1
ATOM 723 O O . GLU A 1 92 ? -11.934 12.515 22.885 1.00 94.06 92 GLU A O 1
ATOM 728 N N . VAL A 1 93 ? -10.474 11.952 21.275 1.00 94.19 93 VAL A N 1
ATOM 729 C CA . VAL A 1 93 ? -9.331 11.774 22.181 1.00 94.19 93 VAL A CA 1
ATOM 730 C C . VAL A 1 93 ? -9.005 13.090 22.892 1.00 94.19 93 VAL A C 1
ATOM 732 O O . VAL A 1 93 ? -8.899 13.104 24.111 1.00 94.19 93 VAL A O 1
ATOM 735 N N . LYS A 1 94 ? -8.941 14.215 22.165 1.00 93.81 94 LYS A N 1
ATOM 736 C CA . LYS A 1 94 ? -8.645 15.548 22.725 1.00 93.81 94 LYS A CA 1
ATOM 737 C C . LYS A 1 94 ? -9.698 16.075 23.702 1.00 93.81 94 LYS A C 1
ATOM 739 O O . LYS A 1 94 ? -9.387 16.949 24.503 1.00 93.81 94 LYS A O 1
ATOM 744 N N . LYS A 1 95 ? -10.941 15.584 23.641 1.00 93.81 95 LYS A N 1
ATOM 745 C CA . LYS A 1 95 ? -11.989 15.948 24.612 1.00 93.81 95 LYS A CA 1
ATOM 746 C C . LYS A 1 95 ? -11.800 15.271 25.967 1.00 93.81 95 LYS A C 1
ATOM 748 O O . LYS A 1 95 ? -12.394 15.720 26.943 1.00 93.81 95 LYS A O 1
ATOM 753 N N . ARG A 1 96 ? -11.038 14.176 26.028 1.00 90.31 96 ARG A N 1
ATOM 754 C CA . ARG A 1 96 ? -10.738 13.478 27.277 1.00 90.31 96 ARG A CA 1
ATOM 755 C C . ARG A 1 96 ? -9.463 14.068 27.864 1.00 90.31 96 ARG A C 1
ATOM 757 O O . ARG A 1 96 ? -8.415 14.006 27.235 1.00 90.31 96 ARG A O 1
ATOM 764 N N . GLU A 1 97 ? -9.549 14.625 29.070 1.00 88.19 97 GLU A N 1
ATOM 765 C CA . GLU A 1 97 ? -8.371 15.174 29.759 1.00 88.19 97 GLU A CA 1
ATOM 766 C C . GLU A 1 97 ? -7.338 14.085 30.082 1.00 88.19 97 GLU A C 1
ATOM 768 O O . GLU A 1 97 ? -6.135 14.326 30.006 1.00 88.19 97 GLU A O 1
ATOM 773 N N . ILE A 1 98 ? -7.802 12.878 30.426 1.00 92.31 98 ILE A N 1
ATOM 774 C CA . ILE A 1 98 ? -6.965 11.726 30.769 1.00 92.31 98 ILE A CA 1
ATOM 775 C C . ILE A 1 98 ? -7.591 10.467 30.163 1.00 92.31 98 ILE A C 1
ATOM 777 O O . ILE A 1 98 ? -8.791 10.238 30.309 1.00 92.31 98 ILE A O 1
ATOM 781 N N . ILE A 1 99 ? -6.765 9.637 29.523 1.00 90.50 99 ILE A N 1
ATOM 782 C CA . ILE A 1 99 ? -7.104 8.264 29.132 1.00 90.50 99 ILE A CA 1
ATOM 783 C C . ILE A 1 99 ? -6.261 7.336 30.004 1.00 90.50 99 ILE A C 1
ATOM 785 O O . ILE A 1 99 ? -5.038 7.303 29.873 1.00 90.50 99 ILE A O 1
ATOM 789 N N . ALA A 1 100 ? -6.901 6.627 30.933 1.00 90.12 100 ALA A N 1
ATOM 790 C CA . ALA A 1 100 ? -6.204 5.834 31.946 1.00 90.12 100 ALA A CA 1
ATOM 791 C C . ALA A 1 100 ? -5.993 4.376 31.509 1.00 90.12 100 ALA A C 1
ATOM 793 O O . ALA A 1 100 ? -5.097 3.703 32.019 1.00 90.12 100 ALA A O 1
ATOM 794 N N . ASN A 1 101 ? -6.804 3.882 30.568 1.00 92.50 101 ASN A N 1
ATOM 795 C CA . ASN A 1 101 ? -6.763 2.501 30.095 1.00 92.50 101 ASN A CA 1
ATOM 796 C C . ASN A 1 101 ? -6.674 2.430 28.555 1.00 92.50 101 ASN A C 1
ATOM 798 O O . ASN A 1 101 ? -7.493 3.048 27.873 1.00 92.50 101 ASN A O 1
ATOM 802 N N . PRO A 1 102 ? -5.757 1.625 27.974 1.00 90.75 102 PRO A N 1
ATOM 803 C CA . PRO A 1 102 ? -5.703 1.374 26.530 1.00 90.75 102 PRO A CA 1
ATOM 804 C C . PRO A 1 102 ? -7.031 0.922 25.903 1.00 90.75 102 PRO A C 1
ATOM 806 O O . PRO A 1 102 ? -7.293 1.220 24.739 1.00 90.75 102 PRO A O 1
ATOM 809 N N . GLN A 1 103 ? -7.890 0.240 26.667 1.00 91.88 103 GLN A N 1
ATOM 810 C CA . GLN A 1 103 ? -9.211 -0.186 26.204 1.00 91.88 103 GLN A CA 1
ATOM 811 C C . GLN A 1 103 ? -10.098 0.997 25.791 1.00 91.88 103 GLN A C 1
ATOM 813 O O . GLN A 1 103 ? -10.876 0.878 24.846 1.00 91.88 103 GLN A O 1
ATOM 818 N N . GLU A 1 104 ? -9.935 2.160 26.424 1.00 92.94 104 GLU A N 1
ATOM 819 C CA . GLU A 1 104 ? -10.688 3.365 26.073 1.00 92.94 104 GLU A CA 1
ATOM 820 C C . GLU A 1 104 ? -10.363 3.847 24.653 1.00 92.94 104 GLU A C 1
ATOM 822 O O . GLU A 1 104 ? -11.249 4.337 23.955 1.00 92.94 104 GLU A O 1
ATOM 827 N N . TYR A 1 105 ? -9.125 3.664 24.173 1.00 93.31 105 TYR A N 1
ATOM 828 C CA . TYR A 1 105 ? -8.793 3.958 22.776 1.00 93.31 105 TYR A CA 1
ATOM 829 C C . TYR A 1 105 ? -9.547 3.035 21.823 1.00 93.31 105 TYR A C 1
ATOM 831 O O . TYR A 1 105 ? -10.081 3.504 20.821 1.00 93.31 105 TYR A O 1
ATOM 839 N N . LEU A 1 106 ? -9.628 1.738 22.136 1.00 92.19 106 LEU A N 1
ATOM 840 C CA . LEU A 1 106 ? -10.379 0.782 21.319 1.00 92.19 106 LEU A CA 1
ATOM 841 C C . LEU A 1 106 ? -11.864 1.152 21.271 1.00 92.19 106 LEU A C 1
ATOM 843 O O . LEU A 1 106 ? -12.470 1.117 20.200 1.00 92.19 106 LEU A O 1
ATOM 847 N N . GLU A 1 107 ? -12.430 1.573 22.402 1.00 92.00 107 GLU A N 1
ATOM 848 C CA . GLU A 1 107 ? -13.802 2.070 22.476 1.00 92.00 107 GLU A CA 1
ATOM 849 C C . GLU A 1 107 ? -14.002 3.305 21.594 1.00 92.00 107 GLU A C 1
ATOM 851 O O . GLU A 1 107 ? -14.919 3.308 20.774 1.00 92.00 107 GLU A O 1
ATOM 856 N N . ILE A 1 108 ? -13.131 4.316 21.687 1.00 93.19 108 ILE A N 1
ATOM 857 C CA . ILE A 1 108 ? -13.213 5.530 20.856 1.00 93.19 108 ILE A CA 1
ATOM 858 C C . ILE A 1 108 ? -13.088 5.179 19.369 1.00 93.19 108 ILE A C 1
ATOM 860 O O . ILE A 1 108 ? -13.920 5.593 18.564 1.00 93.19 108 ILE A O 1
ATOM 864 N N . ILE A 1 109 ? -12.087 4.383 18.985 1.00 93.06 109 ILE A N 1
ATOM 865 C CA . ILE A 1 109 ? -11.860 4.000 17.583 1.00 93.06 109 ILE A CA 1
ATOM 866 C C . ILE A 1 109 ? -13.068 3.228 17.035 1.00 93.06 109 ILE A C 1
ATOM 868 O O . ILE A 1 109 ? -13.489 3.468 15.900 1.00 93.06 109 ILE A O 1
ATOM 872 N N . SER A 1 110 ? -13.673 2.347 17.841 1.00 92.25 110 SER A N 1
ATOM 873 C CA . SER A 1 110 ? -14.834 1.542 17.436 1.00 92.25 110 SER A CA 1
ATOM 874 C C . SER A 1 110 ? -16.087 2.361 17.105 1.00 92.25 110 SER A C 1
ATOM 876 O O . SER A 1 110 ? -16.949 1.887 16.359 1.00 92.25 110 SER A O 1
ATOM 878 N N . GLN A 1 111 ? -16.179 3.600 17.606 1.00 92.44 111 GLN A N 1
ATOM 879 C CA . GLN A 1 111 ? -17.284 4.515 17.301 1.00 92.44 111 GLN A CA 1
ATOM 880 C C . GLN A 1 111 ? -17.239 5.007 15.850 1.00 92.44 111 GLN A C 1
ATOM 882 O O . GLN A 1 111 ? -18.286 5.208 15.236 1.00 92.44 111 GLN A O 1
ATOM 887 N N . PHE A 1 112 ? -16.039 5.171 15.286 1.00 91.81 112 PHE A N 1
ATOM 888 C CA . PHE A 1 112 ?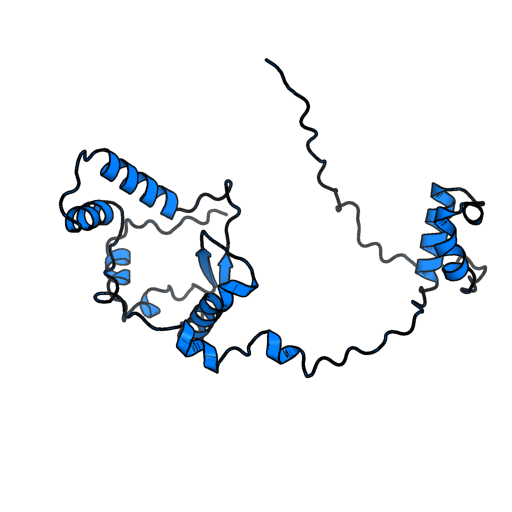 -15.838 5.758 13.955 1.00 91.81 112 PHE A CA 1
ATOM 889 C C . PHE A 1 112 ? -15.370 4.749 12.905 1.00 91.81 112 PHE A C 1
ATOM 891 O O . PHE A 1 112 ? -15.496 5.004 11.709 1.00 91.81 112 PHE A O 1
ATOM 898 N N . SER A 1 113 ? -14.838 3.603 13.331 1.00 88.12 113 SER A N 1
ATOM 899 C CA . SER A 1 113 ? -14.232 2.606 12.452 1.00 88.12 113 SER A CA 1
ATOM 900 C C . SER A 1 113 ? -14.534 1.176 12.902 1.00 88.12 113 SER A C 1
ATOM 902 O O . SER A 1 113 ? -15.068 0.919 13.980 1.00 88.12 113 SER A O 1
ATOM 904 N N . SER A 1 114 ? -14.201 0.213 12.045 1.00 86.75 114 SER A N 1
ATOM 905 C CA . SER A 1 114 ? -14.122 -1.191 12.447 1.00 86.75 114 SER A CA 1
ATOM 906 C C . SER A 1 114 ? -12.749 -1.458 13.058 1.00 86.75 114 SER A C 1
ATOM 908 O O . SER A 1 114 ? -11.731 -1.148 12.446 1.00 86.75 114 SER A O 1
ATOM 910 N N . VAL A 1 115 ? -12.729 -2.043 14.254 1.00 86.44 115 VAL A N 1
ATOM 911 C CA . VAL A 1 115 ? -11.493 -2.413 14.953 1.00 86.44 115 VAL A CA 1
ATOM 912 C C . VAL A 1 115 ? -11.137 -3.854 14.601 1.00 86.44 115 VAL A C 1
ATOM 914 O O . VAL A 1 115 ? -11.990 -4.735 14.678 1.00 86.44 115 VAL A O 1
ATOM 917 N N . ILE A 1 116 ? -9.883 -4.074 14.207 1.00 84.31 116 ILE A N 1
ATOM 918 C CA . ILE A 1 116 ? -9.301 -5.396 13.957 1.00 84.31 116 ILE A CA 1
ATOM 919 C C . ILE A 1 116 ? -8.102 -5.532 14.893 1.00 84.31 116 ILE A C 1
ATOM 921 O O . ILE A 1 116 ? -7.157 -4.748 14.798 1.00 84.31 116 ILE A O 1
ATOM 925 N N . HIS A 1 117 ? -8.127 -6.517 15.787 1.00 83.44 117 HIS A N 1
ATOM 926 C CA . HIS A 1 117 ? -7.029 -6.766 16.715 1.00 83.44 117 HIS A CA 1
ATOM 927 C C . HIS A 1 117 ? -5.927 -7.560 16.019 1.00 83.44 117 HIS A C 1
ATOM 929 O O . HIS A 1 117 ? -6.119 -8.700 15.581 1.00 83.44 117 HIS A O 1
ATOM 935 N N . LEU A 1 118 ? -4.749 -6.950 15.924 1.00 82.69 118 LEU A N 1
ATOM 936 C CA . LEU A 1 118 ? -3.568 -7.577 15.345 1.00 82.69 118 LEU A CA 1
ATOM 937 C C . LEU A 1 118 ? -3.172 -8.824 16.155 1.00 82.69 118 LEU A C 1
ATOM 939 O O . LEU A 1 118 ? -3.102 -8.768 17.378 1.00 82.69 118 LEU A O 1
ATOM 943 N N . GLY A 1 119 ? -2.923 -9.951 15.483 1.00 81.06 119 GLY A N 1
ATOM 944 C CA . GLY A 1 119 ? -2.542 -11.219 16.121 1.00 81.06 119 GLY A CA 1
ATOM 945 C C . GLY A 1 119 ? -3.715 -12.064 16.631 1.00 81.06 119 GLY A C 1
ATOM 946 O O . GLY A 1 119 ? -3.563 -13.277 16.755 1.00 81.06 119 GLY A O 1
ATOM 947 N N . THR A 1 120 ? -4.883 -11.455 16.856 1.00 84.06 120 THR A N 1
ATOM 948 C CA . THR A 1 120 ? -6.102 -12.161 17.287 1.00 84.06 120 THR A CA 1
ATOM 949 C C . THR A 1 120 ? -7.077 -12.331 16.125 1.00 84.06 120 THR A C 1
ATOM 951 O O . THR A 1 120 ? -7.367 -13.452 15.715 1.00 84.06 120 THR A O 1
ATOM 954 N N . ASP A 1 121 ? -7.538 -11.217 15.550 1.00 83.56 121 ASP A N 1
ATOM 955 C CA . ASP A 1 121 ? -8.498 -11.202 14.437 1.00 83.56 121 ASP A CA 1
ATOM 956 C C . ASP A 1 121 ? -7.792 -11.349 13.077 1.00 83.56 121 ASP A C 1
ATOM 958 O O . ASP A 1 121 ? -8.391 -11.734 12.072 1.00 83.56 121 ASP A O 1
ATOM 962 N N . CYS A 1 122 ? -6.501 -11.015 13.045 1.00 78.81 122 CYS A N 1
ATOM 963 C CA . CYS A 1 122 ? -5.658 -10.967 11.859 1.00 78.81 122 CYS A CA 1
ATOM 964 C C . CYS A 1 122 ? -4.387 -11.790 12.085 1.00 78.81 122 CYS A C 1
ATOM 966 O O . CYS A 1 122 ? -3.641 -11.551 13.039 1.00 78.81 122 CYS A O 1
ATOM 968 N N . LYS A 1 123 ? -4.114 -12.731 11.172 1.00 82.06 123 LYS A N 1
ATOM 969 C CA . LYS A 1 123 ? -2.843 -13.460 11.143 1.00 82.06 123 LYS A CA 1
ATOM 970 C C . LYS A 1 123 ? -1.725 -12.520 10.705 1.00 82.06 123 LYS A C 1
ATOM 972 O O . LYS A 1 123 ? -1.820 -11.884 9.657 1.00 82.06 123 LYS A O 1
ATOM 977 N N . VAL A 1 124 ? -0.656 -12.485 11.490 1.00 84.56 124 VAL A N 1
ATOM 978 C CA . VAL A 1 124 ? 0.551 -11.710 11.196 1.00 84.56 124 VAL A CA 1
ATOM 979 C C . VAL A 1 124 ? 1.584 -12.642 10.578 1.00 84.56 124 VAL A C 1
ATOM 981 O O . VAL A 1 124 ? 1.825 -13.730 11.097 1.00 84.56 124 VAL A O 1
ATOM 984 N N . PHE A 1 125 ? 2.176 -12.222 9.465 1.00 86.25 125 PHE A N 1
ATOM 985 C CA . PHE A 1 125 ? 3.188 -12.988 8.742 1.00 86.25 125 PHE A CA 1
ATOM 986 C C . PHE A 1 125 ? 4.475 -12.172 8.636 1.00 86.25 125 PHE A C 1
ATOM 988 O O . PHE A 1 125 ? 4.420 -10.956 8.436 1.00 86.25 125 PHE A O 1
ATOM 995 N N . ASP A 1 126 ? 5.623 -12.844 8.735 1.00 89.19 126 ASP A N 1
ATOM 996 C CA . ASP A 1 126 ? 6.922 -12.220 8.495 1.00 89.19 126 ASP A CA 1
ATOM 997 C C . ASP A 1 126 ? 7.223 -12.187 6.993 1.00 89.19 126 ASP A C 1
ATOM 999 O O . ASP A 1 126 ? 7.736 -13.135 6.397 1.00 89.19 126 ASP A O 1
ATOM 1003 N N . TRP A 1 127 ? 6.856 -11.074 6.367 1.00 86.44 127 TRP A N 1
ATOM 1004 C CA . TRP A 1 127 ? 7.098 -10.860 4.945 1.00 86.44 127 TRP A CA 1
ATOM 1005 C C . TRP A 1 127 ? 8.540 -10.476 4.625 1.00 86.44 127 TRP A C 1
ATOM 1007 O O . TRP A 1 127 ? 8.946 -10.640 3.478 1.00 86.44 127 TRP A O 1
ATOM 1017 N N . LYS A 1 128 ? 9.314 -9.981 5.599 1.00 84.19 128 LYS A N 1
ATOM 1018 C CA . LYS A 1 128 ? 10.715 -9.604 5.374 1.00 84.19 128 LYS A CA 1
ATOM 1019 C C . LYS A 1 128 ? 11.566 -10.856 5.211 1.00 84.19 128 LYS A C 1
ATOM 1021 O O . LYS A 1 128 ? 12.297 -10.978 4.229 1.00 84.19 128 LYS A O 1
ATOM 1026 N N . ASP A 1 129 ? 11.407 -11.812 6.120 1.00 86.88 129 ASP A N 1
ATOM 1027 C CA . ASP A 1 129 ? 12.096 -13.099 6.032 1.00 86.88 129 ASP A CA 1
ATOM 1028 C C . ASP A 1 129 ? 11.647 -13.889 4.792 1.00 86.88 129 ASP A C 1
ATOM 1030 O O . ASP A 1 129 ? 12.470 -14.257 3.950 1.00 86.88 129 ASP A O 1
ATOM 1034 N N . ALA A 1 130 ? 10.329 -14.022 4.587 1.00 86.50 130 ALA A N 1
ATOM 1035 C CA . ALA A 1 130 ? 9.766 -14.752 3.447 1.00 86.50 130 ALA A CA 1
ATOM 1036 C C . ALA A 1 130 ? 10.276 -14.243 2.085 1.00 86.50 130 ALA A C 1
ATOM 1038 O O . ALA A 1 130 ? 10.425 -15.011 1.133 1.00 86.50 130 ALA A O 1
ATOM 1039 N N . MET A 1 131 ? 10.551 -12.945 1.986 1.00 80.75 131 MET A N 1
ATOM 1040 C CA . MET A 1 131 ? 10.987 -12.291 0.762 1.00 80.75 131 MET A CA 1
ATOM 1041 C C . MET A 1 131 ? 12.484 -12.429 0.483 1.00 80.75 131 MET A C 1
ATOM 1043 O O . MET A 1 131 ? 12.880 -12.359 -0.682 1.00 80.75 131 MET A O 1
ATOM 1047 N N . THR A 1 132 ? 13.306 -12.660 1.509 1.00 78.19 132 THR A N 1
ATOM 1048 C CA . THR A 1 132 ? 14.772 -12.729 1.380 1.00 78.19 132 THR A CA 1
ATOM 1049 C C . THR A 1 132 ? 15.199 -13.833 0.403 1.00 78.19 132 THR A C 1
ATOM 1051 O O . THR A 1 132 ? 16.193 -13.701 -0.303 1.00 78.19 132 THR A O 1
ATOM 1054 N N . ASN A 1 133 ? 14.386 -14.886 0.284 1.00 71.75 133 ASN A N 1
ATOM 1055 C CA . ASN A 1 133 ? 14.605 -16.003 -0.638 1.00 71.75 133 ASN A CA 1
ATOM 1056 C C . ASN A 1 133 ? 14.007 -15.793 -2.043 1.00 71.75 133 ASN A C 1
ATOM 1058 O O . ASN A 1 133 ? 14.268 -16.588 -2.944 1.00 71.75 133 ASN A O 1
ATOM 1062 N N . ILE A 1 134 ? 13.177 -14.764 -2.237 1.00 76.50 134 ILE A N 1
ATOM 1063 C CA . ILE A 1 134 ? 12.415 -14.534 -3.476 1.00 76.50 134 ILE A CA 1
ATOM 1064 C C . ILE A 1 134 ? 13.000 -13.363 -4.266 1.00 76.50 134 ILE A C 1
ATOM 1066 O O . ILE A 1 134 ? 13.180 -13.461 -5.480 1.00 76.50 134 ILE A O 1
ATOM 1070 N N . MET A 1 135 ? 13.290 -12.245 -3.598 1.00 69.50 135 MET A N 1
ATOM 1071 C CA . MET A 1 135 ? 13.897 -11.090 -4.248 1.00 69.50 135 MET A CA 1
ATOM 1072 C C . MET A 1 135 ? 15.416 -11.196 -4.215 1.00 69.50 135 MET A C 1
ATOM 1074 O O . MET A 1 135 ? 16.025 -11.310 -3.155 1.00 69.50 135 MET A O 1
ATOM 1078 N N . LYS A 1 136 ? 16.039 -11.100 -5.393 1.00 67.25 136 LYS A N 1
ATOM 1079 C CA . LYS A 1 136 ? 17.491 -10.953 -5.482 1.00 67.25 136 LYS A CA 1
ATOM 1080 C C . LYS A 1 136 ? 17.898 -9.621 -4.838 1.00 67.25 136 LYS A C 1
ATOM 1082 O O . LYS A 1 136 ? 17.257 -8.607 -5.124 1.00 67.25 136 LYS A O 1
ATOM 1087 N N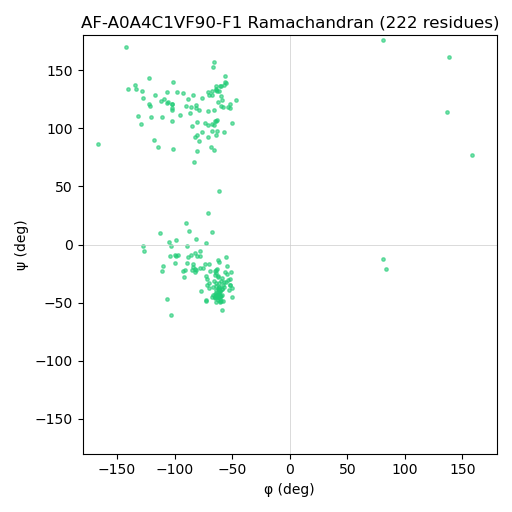 . PRO A 1 137 ? 18.962 -9.587 -4.020 1.00 63.16 137 PRO A N 1
ATOM 1088 C CA . PRO A 1 137 ? 19.484 -8.328 -3.517 1.00 63.16 137 PRO A CA 1
ATOM 1089 C C . PRO A 1 137 ? 19.917 -7.454 -4.697 1.00 63.16 137 PRO A C 1
ATOM 1091 O O . PRO A 1 137 ? 20.553 -7.938 -5.632 1.00 63.16 137 PRO A O 1
ATOM 1094 N N . VAL A 1 138 ? 19.581 -6.163 -4.646 1.00 59.28 138 VAL A N 1
ATOM 1095 C CA . VAL A 1 138 ? 19.838 -5.192 -5.728 1.00 59.28 138 VAL A CA 1
ATOM 1096 C C . VAL A 1 138 ? 21.322 -5.173 -6.140 1.00 59.28 138 VAL A C 1
ATOM 1098 O O . VAL A 1 138 ? 21.635 -5.017 -7.315 1.00 59.28 138 VAL A O 1
ATOM 1101 N N . GLY A 1 139 ? 22.241 -5.447 -5.204 1.00 56.62 139 GLY A N 1
ATOM 1102 C CA . GLY A 1 139 ? 23.683 -5.544 -5.468 1.00 56.62 139 GLY A CA 1
ATOM 1103 C C . GLY A 1 139 ? 24.147 -6.806 -6.214 1.00 56.62 139 GLY A C 1
ATOM 1104 O O . GLY A 1 139 ? 25.241 -6.807 -6.767 1.00 56.62 139 GLY A O 1
ATOM 1105 N N . ALA A 1 140 ? 23.336 -7.866 -6.288 1.00 58.00 140 ALA A N 1
ATOM 1106 C CA . ALA A 1 140 ? 23.688 -9.091 -7.015 1.00 58.00 140 ALA A CA 1
ATOM 1107 C C . ALA A 1 140 ? 23.525 -8.962 -8.541 1.00 58.00 140 ALA A C 1
ATOM 1109 O O . ALA A 1 140 ? 23.957 -9.844 -9.276 1.00 58.00 140 ALA A O 1
ATOM 1110 N N . LEU A 1 141 ? 22.914 -7.874 -9.025 1.00 53.91 141 LEU A N 1
ATOM 1111 C CA . LEU A 1 141 ? 22.756 -7.586 -10.456 1.00 53.91 141 LEU A CA 1
ATOM 1112 C C . LEU A 1 141 ? 24.013 -6.971 -11.091 1.00 53.91 141 LEU A C 1
ATOM 1114 O O . LEU A 1 141 ? 24.079 -6.855 -12.311 1.00 53.91 141 LEU A O 1
ATOM 1118 N N . SER A 1 142 ? 25.009 -6.579 -10.289 1.00 55.81 142 SER A N 1
ATOM 1119 C CA . SER A 1 142 ? 26.188 -5.868 -10.795 1.00 55.81 142 SER A CA 1
ATOM 1120 C C . SER A 1 142 ? 27.263 -6.788 -11.383 1.00 55.81 142 SER A C 1
ATOM 1122 O O . SER A 1 142 ? 28.084 -6.315 -12.162 1.00 55.81 142 SER A O 1
ATOM 1124 N N . SER A 1 143 ? 27.273 -8.079 -11.033 1.00 57.75 143 SER A N 1
ATOM 1125 C CA . SER A 1 143 ? 28.310 -9.036 -11.459 1.00 57.75 143 SER A CA 1
ATOM 1126 C C . SER A 1 143 ? 28.211 -9.416 -12.940 1.00 57.75 143 SER A C 1
ATOM 1128 O O . SER A 1 143 ? 29.224 -9.705 -13.566 1.00 57.75 143 SER A O 1
ATOM 1130 N N . ASP A 1 144 ? 26.993 -9.393 -13.490 1.00 59.47 144 ASP A N 1
ATOM 1131 C CA . ASP A 1 144 ? 26.692 -9.806 -14.868 1.00 59.47 144 ASP A CA 1
ATOM 1132 C C . ASP A 1 144 ? 26.449 -8.606 -15.800 1.00 59.47 144 ASP A C 1
ATOM 1134 O O . ASP A 1 144 ? 26.139 -8.767 -16.984 1.00 59.47 144 ASP A O 1
ATOM 1138 N N . MET A 1 145 ? 26.576 -7.380 -15.281 1.00 57.69 145 MET A N 1
ATOM 1139 C CA . MET A 1 145 ? 26.401 -6.174 -16.076 1.00 57.69 145 MET A CA 1
ATOM 1140 C C . MET A 1 145 ? 27.689 -5.897 -16.854 1.00 57.69 145 MET A C 1
ATOM 1142 O O . MET A 1 145 ? 28.617 -5.273 -16.351 1.00 57.69 145 MET A O 1
ATOM 1146 N N . ASN A 1 146 ? 27.735 -6.376 -18.098 1.00 73.44 146 ASN A N 1
ATOM 1147 C CA . ASN A 1 146 ? 28.802 -6.082 -19.051 1.00 73.44 146 ASN A CA 1
ATOM 1148 C C . ASN A 1 146 ? 28.320 -5.009 -20.049 1.00 73.44 146 ASN A C 1
ATOM 1150 O O . ASN A 1 146 ? 27.809 -5.364 -21.120 1.00 73.44 146 ASN A O 1
ATOM 1154 N N . PRO A 1 147 ? 28.374 -3.708 -19.698 1.00 78.00 147 PRO A N 1
ATOM 1155 C CA . PRO A 1 147 ? 27.957 -2.652 -20.608 1.00 78.00 147 PRO A CA 1
ATOM 1156 C C . PRO A 1 147 ? 28.817 -2.706 -21.873 1.00 78.00 147 PRO A C 1
ATOM 1158 O O . PRO A 1 147 ? 30.044 -2.727 -21.808 1.00 78.00 147 PRO A O 1
ATOM 1161 N N . LYS A 1 148 ? 28.170 -2.735 -23.041 1.00 79.62 148 LYS A N 1
ATOM 1162 C CA . LYS A 1 148 ? 28.889 -2.611 -24.310 1.00 79.62 148 LYS A CA 1
ATOM 1163 C C . LYS A 1 148 ? 29.387 -1.178 -24.451 1.00 79.62 148 LYS A C 1
ATOM 1165 O O . LYS A 1 148 ? 28.607 -0.242 -24.287 1.00 79.62 148 LYS A O 1
ATOM 1170 N N . GLU A 1 149 ? 30.663 -1.027 -24.786 1.00 76.88 149 GLU A N 1
ATOM 1171 C CA . GLU A 1 149 ? 31.232 0.258 -25.175 1.00 76.88 149 GLU A CA 1
ATOM 1172 C C . GLU A 1 149 ? 30.483 0.771 -26.411 1.00 76.88 149 GLU A C 1
ATOM 1174 O O . GLU A 1 149 ? 30.414 0.099 -27.444 1.00 76.88 149 GLU A O 1
ATOM 1179 N N . ILE A 1 150 ? 29.854 1.937 -26.278 1.00 70.00 150 ILE A N 1
ATOM 1180 C CA . ILE A 1 150 ? 29.227 2.620 -27.405 1.00 70.00 150 ILE A CA 1
ATOM 1181 C C . ILE A 1 150 ? 30.341 3.435 -28.063 1.00 70.00 150 ILE A C 1
ATOM 1183 O O . ILE A 1 150 ? 30.911 4.300 -27.392 1.00 70.00 150 ILE A O 1
ATOM 1187 N N . PRO A 1 151 ? 30.684 3.178 -29.338 1.00 65.62 151 PRO A N 1
ATOM 1188 C CA . PRO A 1 151 ? 31.720 3.945 -30.006 1.00 65.62 151 PRO A CA 1
ATOM 1189 C C . PRO A 1 151 ? 31.321 5.429 -30.030 1.00 65.62 151 PRO A C 1
ATOM 1191 O O . PRO A 1 151 ? 30.159 5.745 -30.312 1.00 65.62 151 PRO A O 1
ATOM 1194 N N . PRO A 1 152 ? 32.248 6.356 -29.738 1.00 55.50 152 PRO A N 1
ATOM 1195 C CA . PRO A 1 152 ? 31.975 7.781 -29.838 1.00 55.50 152 PRO A CA 1
ATOM 1196 C C . PRO A 1 152 ? 31.676 8.126 -31.300 1.00 55.50 152 PRO A C 1
ATOM 1198 O O . PRO A 1 152 ? 32.560 8.109 -32.153 1.00 55.50 152 PRO A O 1
ATOM 1201 N N . GLY A 1 153 ? 30.406 8.392 -31.597 1.00 62.50 153 GLY A N 1
ATOM 1202 C CA . GLY A 1 153 ? 29.951 8.655 -32.957 1.00 62.50 153 GLY A CA 1
ATOM 1203 C C . GLY A 1 153 ? 28.460 8.410 -33.108 1.00 62.50 153 GLY A C 1
ATOM 1204 O O . GLY A 1 153 ? 28.041 7.401 -33.672 1.00 62.50 153 GLY A O 1
ATOM 1205 N N . ASN A 1 154 ? 27.636 9.344 -32.633 1.00 60.28 154 ASN A N 1
ATOM 1206 C CA . ASN A 1 154 ? 26.256 9.385 -33.095 1.00 60.28 154 ASN A CA 1
ATOM 1207 C C . ASN A 1 154 ? 26.292 9.797 -34.569 1.00 60.28 154 ASN A C 1
ATOM 1209 O O . ASN A 1 154 ? 26.506 10.969 -34.874 1.00 60.28 154 ASN A O 1
ATOM 1213 N N . ASN A 1 155 ? 26.090 8.843 -35.479 1.00 62.69 155 ASN A N 1
ATOM 1214 C CA . ASN A 1 155 ? 25.764 9.165 -36.863 1.00 62.69 155 ASN A CA 1
ATOM 1215 C C . ASN A 1 155 ? 24.410 9.880 -36.848 1.00 62.69 155 ASN A C 1
ATOM 1217 O O . ASN A 1 155 ? 23.353 9.251 -36.774 1.00 62.69 155 ASN A O 1
ATOM 1221 N N . VAL A 1 156 ? 24.444 11.211 -36.825 1.00 68.75 156 VAL A N 1
ATOM 1222 C CA . VAL A 1 156 ? 23.247 12.031 -36.972 1.00 68.75 156 VAL A CA 1
ATOM 1223 C C . VAL A 1 156 ? 22.692 11.732 -38.361 1.00 68.75 156 VAL A C 1
ATOM 1225 O O . VAL A 1 156 ? 23.394 11.866 -3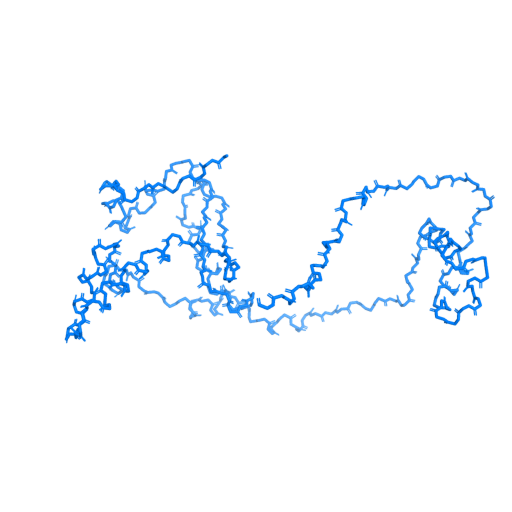9.360 1.00 68.75 156 VAL A O 1
ATOM 1228 N N . SER A 1 157 ? 21.441 11.280 -38.429 1.00 77.56 157 SER A N 1
ATOM 1229 C CA . SER A 1 157 ? 20.762 11.077 -39.711 1.00 77.56 157 SER A CA 1
ATOM 1230 C C . SER A 1 157 ? 20.761 12.378 -40.514 1.00 77.56 157 SER A C 1
ATOM 1232 O O . SER A 1 157 ? 20.561 13.444 -39.925 1.00 77.56 157 SER A O 1
ATOM 1234 N N . SER A 1 158 ? 20.881 12.292 -41.837 1.00 76.00 158 SER A N 1
ATOM 1235 C CA . SER A 1 158 ? 20.896 13.456 -42.732 1.00 76.00 158 SER A CA 1
ATOM 1236 C C . SER A 1 158 ? 19.731 14.426 -42.491 1.00 76.00 158 SER A C 1
ATOM 1238 O O . SER A 1 158 ? 19.983 15.620 -42.350 1.00 76.00 158 SER A O 1
ATOM 1240 N N . CYS A 1 159 ? 18.491 13.942 -42.328 1.00 76.25 159 CYS A N 1
ATOM 1241 C CA . CYS A 1 159 ? 17.341 14.829 -42.086 1.00 76.25 159 CYS A CA 1
ATOM 1242 C C . CYS A 1 159 ? 17.490 15.622 -40.760 1.00 76.25 159 CYS A C 1
ATOM 1244 O O . CYS A 1 159 ? 17.346 16.840 -40.750 1.00 76.25 159 CYS A O 1
ATOM 1246 N N . LYS A 1 160 ? 17.908 14.981 -39.653 1.00 82.25 160 LYS A N 1
ATOM 1247 C CA . LYS A 1 160 ? 18.168 15.682 -38.371 1.00 82.25 160 LYS A CA 1
ATOM 1248 C C . LYS A 1 160 ? 19.283 16.724 -38.478 1.00 82.25 160 LYS A C 1
ATOM 1250 O O . LYS A 1 160 ? 19.214 17.767 -37.836 1.00 82.25 160 LYS A O 1
ATOM 1255 N N . ALA A 1 161 ? 20.318 16.452 -39.271 1.00 83.56 161 ALA A N 1
ATOM 1256 C CA . ALA A 1 161 ? 21.406 17.400 -39.497 1.00 83.56 161 ALA A CA 1
ATOM 1257 C C . ALA A 1 161 ? 20.937 18.646 -40.265 1.00 83.56 161 ALA A C 1
ATOM 1259 O O . ALA A 1 161 ? 21.375 19.757 -39.961 1.00 83.56 161 ALA A O 1
ATOM 1260 N N . VAL A 1 162 ? 20.019 18.469 -41.220 1.00 84.00 162 VAL A N 1
ATOM 1261 C CA . VAL A 1 162 ? 19.372 19.571 -41.943 1.00 84.00 162 VAL A CA 1
ATOM 1262 C C . VAL A 1 162 ? 18.526 20.420 -40.993 1.00 84.00 162 VAL A C 1
ATOM 1264 O O . VAL A 1 162 ? 18.665 21.642 -40.999 1.00 84.00 162 VAL A O 1
ATOM 1267 N N . ASP A 1 163 ? 17.717 19.804 -40.132 1.00 86.75 163 ASP A N 1
ATOM 1268 C CA . ASP A 1 163 ? 16.867 20.538 -39.184 1.00 86.75 163 ASP A CA 1
ATOM 1269 C C . ASP A 1 163 ? 17.684 21.327 -38.160 1.00 86.75 163 ASP A C 1
ATOM 1271 O O . ASP A 1 163 ? 17.442 22.514 -37.941 1.00 86.75 163 ASP A O 1
ATOM 1275 N N . VAL A 1 164 ? 18.716 20.704 -37.583 1.00 84.81 164 VAL A N 1
ATOM 1276 C CA . VAL A 1 164 ? 19.630 21.388 -36.658 1.00 84.81 164 VAL A CA 1
ATOM 1277 C C . VAL A 1 164 ? 20.335 22.553 -37.359 1.00 84.81 164 VAL A C 1
ATOM 1279 O O . VAL A 1 164 ? 20.446 23.630 -36.778 1.00 84.81 164 VAL A O 1
ATOM 1282 N N . ARG A 1 165 ? 20.752 22.395 -38.624 1.00 87.12 165 ARG A N 1
ATOM 1283 C CA . ARG A 1 165 ? 21.340 23.492 -39.409 1.00 87.12 165 ARG A CA 1
ATOM 1284 C C . ARG A 1 165 ? 20.348 24.639 -39.615 1.00 87.12 165 ARG A C 1
ATOM 1286 O O . ARG A 1 165 ? 20.729 25.790 -39.416 1.00 87.12 165 ARG A O 1
ATOM 1293 N N . LYS A 1 166 ? 19.092 24.343 -39.969 1.00 87.12 166 LYS A N 1
ATOM 1294 C CA . LYS A 1 166 ? 18.034 25.356 -40.125 1.00 87.12 166 LYS A CA 1
ATOM 1295 C C . LYS A 1 166 ? 17.804 26.128 -38.827 1.00 87.12 166 LYS A C 1
ATOM 1297 O O . LYS A 1 166 ? 17.730 27.350 -38.865 1.00 87.12 166 LYS A O 1
ATOM 1302 N N . LEU A 1 167 ? 17.755 25.437 -37.687 1.00 89.75 167 LEU A N 1
ATOM 1303 C CA . LEU A 1 167 ? 17.602 26.072 -36.374 1.00 89.75 167 LEU A CA 1
ATOM 1304 C C . LEU A 1 167 ? 18.788 26.980 -36.032 1.00 89.75 167 LEU A C 1
ATOM 1306 O O . LEU A 1 167 ? 18.592 28.099 -35.563 1.00 89.75 167 LEU A O 1
ATOM 1310 N N . LEU A 1 168 ? 20.015 26.527 -36.290 1.00 88.69 168 LEU A N 1
ATOM 1311 C CA . LEU A 1 168 ? 21.214 27.320 -36.022 1.00 88.69 168 LEU A CA 1
ATOM 1312 C C . LEU A 1 168 ? 21.248 28.596 -36.872 1.00 88.69 168 LEU A C 1
ATOM 1314 O O . LEU A 1 168 ? 21.505 29.669 -36.330 1.00 88.69 168 LEU A O 1
ATOM 1318 N N . ILE A 1 169 ? 20.905 28.500 -38.159 1.00 88.88 169 ILE A N 1
ATOM 1319 C CA . ILE A 1 169 ? 20.797 29.662 -39.052 1.00 88.88 169 ILE A CA 1
ATOM 1320 C C . ILE A 1 169 ? 19.667 30.594 -38.598 1.00 88.88 169 ILE A C 1
ATOM 1322 O O . ILE A 1 169 ? 19.871 31.800 -38.495 1.00 88.88 169 ILE A O 1
ATOM 1326 N N . ALA A 1 170 ? 18.493 30.054 -38.260 1.00 87.88 170 ALA A N 1
ATOM 1327 C CA . ALA A 1 170 ? 17.344 30.856 -37.844 1.00 87.88 170 ALA A CA 1
ATOM 1328 C C . ALA A 1 170 ? 17.604 31.652 -36.553 1.00 87.88 170 ALA A C 1
ATOM 1330 O O . ALA A 1 170 ? 17.168 32.796 -36.438 1.00 87.88 170 ALA A O 1
ATOM 1331 N N . HIS A 1 171 ? 18.313 31.067 -35.583 1.00 85.69 171 HIS A N 1
ATOM 1332 C CA . HIS A 1 171 ? 18.549 31.698 -34.281 1.00 85.69 171 HIS A CA 1
ATOM 1333 C C . HIS A 1 171 ? 19.841 32.518 -34.197 1.00 85.69 171 HIS A C 1
ATOM 1335 O O . HIS A 1 171 ? 19.913 33.443 -33.387 1.00 85.69 171 HIS A O 1
ATOM 1341 N N . TYR A 1 172 ? 20.864 32.181 -34.986 1.00 88.00 172 TYR A N 1
ATOM 1342 C CA . TYR A 1 172 ? 22.204 32.769 -34.864 1.00 88.00 172 TYR A CA 1
ATOM 1343 C C . TYR A 1 172 ? 22.764 33.339 -36.177 1.00 88.00 172 TYR A C 1
ATOM 1345 O O . TYR A 1 172 ? 23.851 33.916 -36.161 1.00 88.00 172 TYR A O 1
ATOM 1353 N N . GLY A 1 173 ? 22.021 33.232 -37.282 1.00 88.31 173 GLY A N 1
ATOM 1354 C CA . GLY A 1 173 ? 22.428 33.683 -38.613 1.00 88.31 173 GLY A CA 1
ATOM 1355 C C . GLY A 1 173 ? 23.339 32.693 -39.341 1.00 88.31 173 GLY A C 1
ATOM 1356 O O . GLY A 1 173 ? 23.757 31.672 -38.792 1.00 88.31 173 GLY A O 1
ATOM 1357 N N . ASP A 1 174 ? 23.671 33.005 -40.594 1.00 88.19 174 ASP A N 1
ATOM 1358 C CA . ASP A 1 174 ? 24.473 32.133 -41.469 1.00 88.19 174 ASP A CA 1
ATOM 1359 C C . ASP A 1 174 ? 25.897 31.882 -40.933 1.00 88.19 174 ASP A C 1
ATOM 1361 O O . ASP A 1 174 ? 26.466 30.809 -41.123 1.00 88.19 174 ASP A O 1
ATOM 1365 N N . GLU A 1 175 ? 26.430 32.830 -40.159 1.00 90.50 175 GLU A N 1
ATOM 1366 C CA . GLU A 1 175 ? 27.780 32.805 -39.577 1.00 90.50 175 GLU A CA 1
ATOM 1367 C C . GLU A 1 175 ? 27.844 32.139 -38.186 1.00 90.50 175 GLU A C 1
ATOM 1369 O O . GLU A 1 175 ? 28.805 32.334 -37.435 1.00 90.50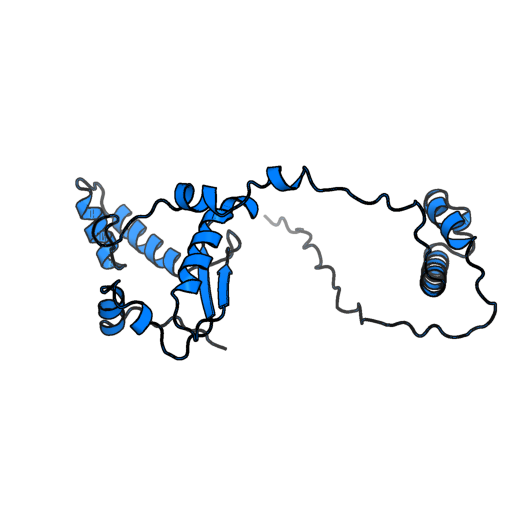 175 GLU A O 1
ATOM 1374 N N . TRP A 1 176 ? 26.835 31.341 -37.809 1.00 89.75 176 TRP A N 1
ATOM 1375 C CA . TRP A 1 176 ? 26.755 30.685 -36.493 1.00 89.75 176 TRP A CA 1
ATOM 1376 C C . TRP A 1 176 ? 27.996 29.841 -36.147 1.00 89.75 176 TRP A C 1
ATOM 1378 O O . TRP A 1 176 ? 28.317 29.657 -34.972 1.00 89.75 176 TRP A O 1
ATOM 1388 N N . GLN A 1 177 ? 28.716 29.357 -37.163 1.00 88.19 177 GLN A N 1
ATOM 1389 C CA . GLN A 1 177 ? 29.935 28.551 -37.035 1.00 88.19 177 GLN A CA 1
ATOM 1390 C C . GLN A 1 177 ? 31.096 29.313 -36.380 1.00 88.19 177 GLN A C 1
ATOM 1392 O O . GLN A 1 177 ? 31.986 28.693 -35.807 1.00 88.19 177 GLN A O 1
ATOM 1397 N N . ASN A 1 178 ? 31.072 30.648 -36.411 1.00 91.00 178 ASN A N 1
ATOM 1398 C CA . ASN A 1 178 ? 32.093 31.490 -35.783 1.00 91.00 178 ASN A CA 1
ATOM 1399 C C . ASN A 1 178 ? 31.849 31.691 -34.277 1.00 91.00 178 ASN A C 1
ATOM 1401 O O . ASN A 1 178 ? 32.677 32.272 -33.571 1.00 91.00 178 ASN A O 1
ATOM 1405 N N . ILE A 1 179 ? 30.705 31.235 -33.758 1.00 89.56 179 ILE A N 1
ATOM 1406 C CA . ILE A 1 179 ? 30.338 31.409 -32.357 1.00 89.56 179 ILE A CA 1
ATOM 1407 C C . ILE A 1 179 ? 30.934 30.259 -31.540 1.00 89.56 179 ILE A C 1
ATOM 1409 O O . ILE A 1 179 ? 30.481 29.120 -31.621 1.00 89.56 179 ILE A O 1
ATOM 1413 N N . ALA A 1 180 ? 31.887 30.576 -30.658 1.00 90.25 180 ALA A N 1
ATOM 1414 C CA . ALA A 1 180 ? 32.647 29.588 -29.884 1.00 90.25 180 ALA A CA 1
ATOM 1415 C C . ALA A 1 180 ? 31.783 28.558 -29.123 1.00 90.25 180 ALA A C 1
ATOM 1417 O O . ALA A 1 180 ? 32.153 27.388 -29.033 1.00 90.25 180 ALA A O 1
ATOM 1418 N N . LYS A 1 181 ? 30.608 28.961 -28.614 1.00 90.69 181 LYS A N 1
ATOM 1419 C CA . LYS A 1 181 ? 29.679 28.060 -27.902 1.00 90.69 181 LYS A CA 1
ATOM 1420 C C . LYS A 1 181 ? 28.992 27.027 -28.808 1.00 90.69 181 LYS A C 1
ATOM 1422 O O . LYS A 1 181 ? 28.436 26.061 -28.300 1.00 90.69 181 LYS A O 1
ATOM 1427 N N . LEU A 1 182 ? 29.007 27.233 -30.126 1.00 86.81 182 LEU A N 1
ATOM 1428 C CA . LEU A 1 182 ? 28.359 26.377 -31.125 1.00 86.81 182 LEU A CA 1
ATOM 1429 C C . LEU A 1 182 ? 29.356 25.477 -31.875 1.00 86.81 182 LEU A C 1
ATOM 1431 O O . LEU A 1 182 ? 28.935 24.638 -32.669 1.00 86.81 182 LEU A O 1
ATOM 1435 N N . ASN A 1 183 ? 30.657 25.573 -31.572 1.00 85.44 183 ASN A N 1
ATOM 1436 C CA . ASN A 1 183 ? 31.716 24.770 -32.199 1.00 85.44 183 ASN A CA 1
ATOM 1437 C C . ASN A 1 183 ? 31.495 23.256 -32.090 1.00 85.44 183 ASN A C 1
ATOM 1439 O O . ASN A 1 183 ? 31.995 22.509 -32.923 1.00 85.44 183 ASN A O 1
ATOM 1443 N N . PHE A 1 184 ? 30.723 22.797 -31.101 1.00 84.81 184 PHE A N 1
ATOM 1444 C CA . PHE A 1 184 ? 30.318 21.397 -30.972 1.00 84.81 184 PHE A CA 1
ATOM 1445 C C . PHE A 1 184 ? 29.573 20.872 -32.215 1.00 84.81 184 PHE A C 1
ATOM 1447 O O . PHE A 1 184 ? 29.773 19.727 -32.615 1.00 84.81 184 PHE A O 1
ATOM 1454 N N . PHE A 1 185 ? 28.746 21.705 -32.856 1.00 83.94 185 PHE A N 1
ATOM 1455 C CA . PHE A 1 185 ? 27.921 21.303 -34.001 1.00 83.94 185 PHE A CA 1
ATOM 1456 C C . PHE A 1 185 ? 28.685 21.287 -35.327 1.00 83.94 185 PHE A C 1
ATOM 1458 O O . PHE A 1 185 ? 28.284 20.588 -36.253 1.00 83.94 185 PHE A O 1
ATOM 1465 N N . VAL A 1 186 ? 29.797 22.017 -35.425 1.00 84.00 186 VAL A N 1
ATOM 1466 C CA . VAL A 1 186 ? 30.595 22.124 -36.654 1.00 84.00 186 VAL A CA 1
ATOM 1467 C C . VAL A 1 186 ? 31.098 20.750 -37.138 1.00 84.00 186 VAL A C 1
ATOM 1469 O O . VAL A 1 186 ? 30.732 20.364 -38.249 1.00 84.00 186 VAL A O 1
ATOM 1472 N N . PRO A 1 187 ? 31.836 19.951 -36.337 1.00 81.44 187 PRO A N 1
ATOM 1473 C CA . PRO A 1 187 ? 32.303 18.631 -36.766 1.00 81.44 187 PRO A CA 1
ATOM 1474 C C . PRO A 1 187 ? 31.173 17.596 -36.908 1.00 81.44 187 PRO A C 1
ATOM 1476 O O . PRO A 1 187 ? 31.326 16.617 -37.636 1.00 81.44 187 PRO A O 1
ATOM 1479 N N . LEU A 1 188 ? 30.033 17.796 -36.231 1.00 77.88 188 LEU A N 1
ATOM 1480 C CA . LEU A 1 188 ? 28.862 16.916 -36.345 1.00 77.88 188 LEU A CA 1
ATOM 1481 C C . LEU A 1 188 ? 28.146 17.074 -37.689 1.00 77.88 188 LEU A C 1
ATOM 1483 O O . LEU A 1 188 ? 27.616 16.103 -38.223 1.00 77.88 188 LEU A O 1
ATOM 1487 N N . LEU A 1 189 ? 28.124 18.294 -38.227 1.00 79.25 189 LEU A N 1
ATOM 1488 C CA . LEU A 1 189 ? 27.403 18.631 -39.452 1.00 79.25 189 LEU A CA 1
ATOM 1489 C C . LEU A 1 189 ? 28.308 18.675 -40.694 1.00 79.25 189 LEU A C 1
ATOM 1491 O O . LEU A 1 189 ? 27.787 18.632 -41.807 1.00 79.25 189 LEU A O 1
ATOM 1495 N N . SER A 1 190 ? 29.636 18.743 -40.532 1.00 71.31 190 SER A N 1
ATOM 1496 C CA . SER A 1 190 ? 30.600 18.812 -41.643 1.00 71.31 190 SER A CA 1
ATOM 1497 C C . SER A 1 190 ? 30.764 17.497 -42.411 1.00 71.31 190 SER A C 1
ATOM 1499 O O . SER A 1 190 ? 31.106 17.518 -43.589 1.00 71.31 190 SER A O 1
ATOM 1501 N N . ASN A 1 191 ? 30.521 16.354 -41.762 1.00 63.94 191 ASN A N 1
ATOM 1502 C CA . ASN A 1 191 ? 30.738 15.022 -42.348 1.00 63.94 191 ASN A CA 1
ATOM 1503 C C . ASN A 1 191 ? 29.519 14.471 -43.105 1.00 63.94 191 ASN A C 1
ATOM 1505 O O . ASN A 1 191 ? 29.575 13.374 -43.656 1.00 63.94 191 ASN A O 1
ATOM 1509 N N . ILE A 1 192 ? 28.414 15.215 -43.127 1.00 67.44 192 ILE A N 1
ATOM 1510 C CA . ILE A 1 192 ? 27.163 14.799 -43.756 1.00 67.44 192 ILE A CA 1
ATOM 1511 C C . ILE A 1 192 ? 27.061 15.528 -45.096 1.00 67.44 192 ILE A C 1
ATOM 1513 O O . ILE A 1 192 ? 26.809 16.732 -45.134 1.00 67.44 192 ILE A O 1
ATOM 1517 N N . GLN A 1 193 ? 27.278 14.800 -46.197 1.00 56.47 193 GLN A N 1
ATOM 1518 C CA . GLN A 1 193 ? 26.981 15.298 -47.541 1.00 56.47 193 GLN A CA 1
ATOM 1519 C C . GLN A 1 193 ? 25.467 15.504 -47.645 1.00 56.47 193 GLN A C 1
ATOM 1521 O O . GLN A 1 193 ? 24.701 14.542 -47.673 1.00 56.47 193 GLN A O 1
ATOM 1526 N N . VAL A 1 194 ? 25.035 16.762 -47.638 1.00 55.25 194 VAL A N 1
ATOM 1527 C CA . VAL A 1 194 ? 23.645 17.128 -47.912 1.00 55.25 194 VAL A CA 1
ATOM 1528 C C . VAL A 1 194 ? 23.491 17.137 -49.436 1.00 55.25 194 VAL A C 1
ATOM 1530 O O . VAL A 1 194 ? 24.249 17.855 -50.085 1.00 55.25 194 VAL A O 1
ATOM 1533 N N . PRO A 1 195 ? 22.602 16.328 -50.034 1.00 47.59 195 PRO A N 1
ATOM 1534 C CA . PRO A 1 195 ? 22.319 16.440 -51.459 1.00 47.59 195 PRO A CA 1
ATOM 1535 C C . PRO A 1 195 ? 21.680 17.807 -51.751 1.00 47.59 195 PRO A C 1
ATOM 1537 O O . PRO A 1 195 ? 20.753 18.212 -51.057 1.00 47.59 195 PRO A O 1
ATOM 1540 N N . ASP A 1 196 ? 22.167 18.497 -52.785 1.00 46.09 196 ASP A N 1
ATOM 1541 C CA . ASP A 1 196 ? 21.732 19.840 -53.223 1.00 46.09 196 ASP A CA 1
ATOM 1542 C C . ASP A 1 196 ? 20.298 19.903 -53.790 1.00 46.09 196 ASP A C 1
ATOM 1544 O O . ASP A 1 196 ? 19.900 20.909 -54.371 1.00 46.09 196 ASP A O 1
ATOM 1548 N N . ASN A 1 197 ? 19.501 18.844 -53.640 1.00 45.56 197 ASN A N 1
ATOM 1549 C CA . ASN A 1 197 ? 18.133 18.818 -54.133 1.00 45.56 197 ASN A CA 1
ATOM 1550 C C . ASN A 1 197 ? 17.155 18.922 -52.968 1.00 45.56 197 ASN A C 1
ATOM 1552 O O . ASN A 1 197 ? 17.246 18.160 -52.006 1.00 45.56 197 ASN A O 1
ATOM 1556 N N . ASP A 1 198 ? 16.188 19.826 -53.123 1.00 48.94 198 ASP A N 1
ATOM 1557 C CA . ASP A 1 198 ? 14.976 20.005 -52.319 1.00 48.94 198 ASP A CA 1
ATOM 1558 C C . ASP A 1 198 ? 14.051 18.762 -52.339 1.00 48.94 198 ASP A C 1
ATOM 1560 O O . ASP A 1 198 ? 12.836 18.863 -52.519 1.00 48.94 198 ASP A O 1
ATOM 1564 N N . GLU A 1 199 ? 14.596 17.557 -52.166 1.00 45.47 199 GLU A N 1
ATOM 1565 C CA . GLU A 1 199 ? 13.806 16.385 -51.815 1.00 45.47 199 GLU A CA 1
ATOM 1566 C C . GLU A 1 199 ? 13.403 16.518 -50.348 1.00 45.47 199 GLU A C 1
ATOM 1568 O O . GLU A 1 199 ? 14.190 16.369 -49.413 1.00 45.47 199 GLU A O 1
ATOM 1573 N N . GLN A 1 200 ? 12.134 16.867 -50.174 1.00 48.06 200 GLN A N 1
ATOM 1574 C CA . GLN A 1 200 ? 11.430 16.935 -48.908 1.00 48.06 200 GLN A CA 1
ATOM 1575 C C . GLN A 1 200 ? 11.638 15.627 -48.116 1.00 48.06 200 GLN A C 1
ATOM 1577 O O . GLN A 1 200 ? 10.997 14.618 -48.402 1.00 48.06 200 GLN A O 1
ATOM 1582 N N . CYS A 1 201 ? 12.481 15.637 -47.072 1.00 46.38 201 CYS A N 1
ATOM 1583 C CA . CYS A 1 201 ? 12.200 14.786 -45.914 1.00 46.38 201 CYS A CA 1
ATOM 158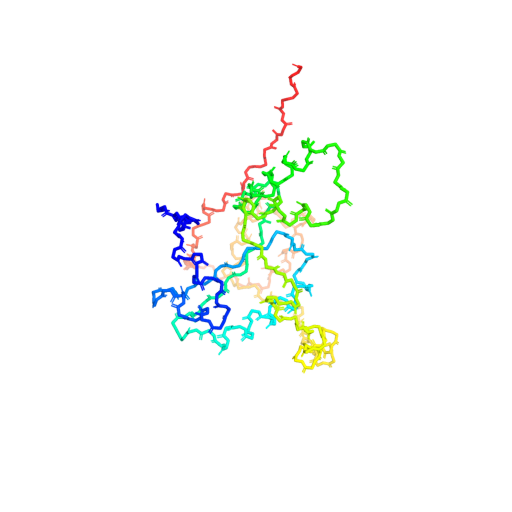4 C C . CYS A 1 201 ? 10.930 15.385 -45.290 1.00 46.38 201 CYS A C 1
ATOM 1586 O O . CYS A 1 201 ? 11.013 16.402 -44.600 1.00 46.38 201 CYS A O 1
ATOM 1588 N N . GLU A 1 202 ? 9.758 14.821 -45.587 1.00 42.19 202 GLU A N 1
ATOM 1589 C CA . GLU A 1 202 ? 8.533 15.114 -44.835 1.00 42.19 202 GLU A CA 1
ATOM 1590 C C . GLU A 1 202 ? 8.835 14.912 -43.338 1.00 42.19 202 GLU A C 1
ATOM 1592 O O . GLU A 1 202 ? 9.287 13.829 -42.947 1.00 42.19 202 GLU A O 1
ATOM 1597 N N . PRO A 1 203 ? 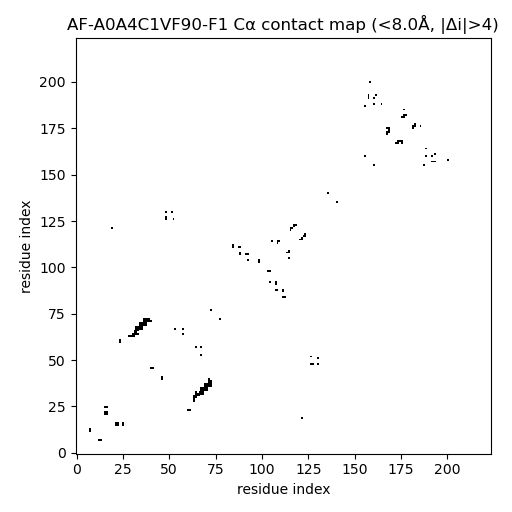8.667 15.938 -42.492 1.00 43.31 203 PRO A N 1
ATOM 1598 C CA . PRO A 1 203 ? 8.845 15.768 -41.064 1.00 43.31 203 PRO A CA 1
ATOM 1599 C C . PRO A 1 203 ? 7.722 14.869 -40.539 1.00 43.31 203 PRO A C 1
ATOM 1601 O O . PRO A 1 203 ? 6.546 15.160 -40.743 1.00 43.31 203 PRO A O 1
ATOM 1604 N N . GLU A 1 204 ? 8.060 13.816 -39.791 1.00 42.03 204 GLU A N 1
ATOM 1605 C CA . GLU A 1 204 ? 7.119 13.259 -38.816 1.00 42.03 204 GLU A CA 1
ATOM 1606 C C . GLU A 1 204 ? 6.907 14.326 -37.731 1.00 42.03 204 GLU A C 1
ATOM 1608 O O . GLU A 1 204 ? 7.550 14.327 -36.681 1.00 42.03 204 GLU A O 1
ATOM 1613 N N . THR A 1 205 ? 6.039 15.300 -38.002 1.00 40.22 205 THR A N 1
ATOM 1614 C CA . THR A 1 205 ? 5.564 16.237 -36.994 1.00 40.22 205 THR A CA 1
ATOM 1615 C C . THR A 1 205 ? 4.635 15.480 -36.055 1.00 40.22 205 THR A C 1
ATOM 1617 O O . THR A 1 205 ? 3.430 15.373 -36.263 1.00 40.22 205 THR A O 1
ATOM 1620 N N . GLN A 1 206 ? 5.191 14.959 -34.962 1.00 44.44 206 GLN A N 1
ATOM 1621 C CA . GLN A 1 206 ? 4.399 14.916 -33.740 1.00 44.44 206 GLN A CA 1
ATOM 1622 C C . GLN A 1 206 ? 4.173 16.369 -33.335 1.00 44.44 206 GLN A C 1
ATOM 1624 O O . GLN A 1 206 ? 5.125 17.108 -33.112 1.00 44.44 206 GLN A O 1
ATOM 1629 N N . ASP A 1 207 ? 2.914 16.787 -33.349 1.00 39.81 207 ASP A N 1
ATOM 1630 C CA . ASP A 1 207 ? 2.461 18.127 -33.007 1.00 39.81 207 ASP A CA 1
ATOM 1631 C C . ASP A 1 207 ? 2.906 18.491 -31.576 1.00 39.81 207 ASP A C 1
ATOM 1633 O O . ASP A 1 207 ? 2.301 18.084 -30.583 1.00 39.81 207 ASP A O 1
ATOM 1637 N N . ILE A 1 208 ? 4.025 19.214 -31.467 1.00 44.31 208 ILE A N 1
ATOM 1638 C CA . ILE A 1 208 ? 4.638 19.627 -30.193 1.00 44.31 208 ILE A CA 1
ATOM 1639 C C . ILE A 1 208 ? 3.944 20.881 -29.626 1.00 44.31 208 ILE A C 1
ATOM 1641 O O . ILE A 1 208 ? 4.355 21.399 -28.591 1.00 44.31 208 ILE A O 1
ATOM 1645 N N . SER A 1 209 ? 2.865 21.371 -30.253 1.00 40.00 209 SER A N 1
ATOM 1646 C CA . SER A 1 209 ? 2.108 22.533 -29.759 1.00 40.00 209 SER A CA 1
ATOM 1647 C C . SER A 1 209 ? 1.473 22.315 -28.377 1.00 40.00 209 SER A C 1
ATOM 1649 O O . SER A 1 209 ? 1.099 23.284 -27.721 1.00 40.00 209 SER A O 1
ATOM 1651 N N . ASN A 1 210 ? 1.429 21.068 -27.893 1.00 40.41 210 ASN A N 1
ATOM 1652 C CA . ASN A 1 210 ? 0.947 20.718 -26.556 1.00 40.41 210 ASN A CA 1
ATOM 1653 C C . ASN A 1 210 ? 2.048 20.502 -25.502 1.00 40.41 210 ASN A C 1
ATOM 1655 O O . ASN A 1 210 ? 1.716 20.184 -24.360 1.00 40.41 210 ASN A O 1
ATOM 1659 N N . ILE A 1 211 ? 3.336 20.713 -25.810 1.00 42.00 211 ILE A N 1
ATOM 1660 C CA . ILE A 1 211 ? 4.348 20.911 -24.755 1.00 42.00 211 ILE A CA 1
ATOM 1661 C C . ILE A 1 211 ? 4.296 22.383 -24.346 1.00 42.00 211 ILE A C 1
ATOM 1663 O O . ILE A 1 211 ? 5.167 23.193 -24.654 1.00 42.00 211 ILE A O 1
ATOM 1667 N N . ILE A 1 212 ? 3.211 22.732 -23.661 1.00 37.50 212 ILE A N 1
ATOM 1668 C CA . ILE A 1 212 ? 3.171 23.923 -22.828 1.00 37.50 212 ILE A CA 1
ATOM 1669 C C . ILE A 1 212 ? 4.060 23.575 -21.635 1.00 37.50 212 ILE A C 1
ATOM 1671 O O . ILE A 1 212 ? 3.662 22.798 -20.770 1.00 37.50 212 ILE A O 1
ATOM 1675 N N . CYS A 1 213 ? 5.293 24.089 -21.616 1.00 39.31 213 CYS A N 1
ATOM 1676 C CA . CYS A 1 213 ? 5.996 24.249 -20.349 1.00 39.31 213 CYS A CA 1
ATOM 1677 C C . CYS A 1 213 ? 5.041 25.014 -19.434 1.00 39.31 213 CYS A C 1
ATOM 1679 O O . CYS A 1 213 ? 4.649 26.131 -19.780 1.00 39.31 213 CYS A O 1
ATOM 1681 N N . GLU A 1 214 ? 4.622 24.389 -18.331 1.00 38.12 214 GLU A N 1
ATOM 1682 C CA . GLU A 1 214 ? 3.828 25.060 -17.307 1.00 38.12 214 GLU A CA 1
ATOM 1683 C C . GLU A 1 214 ? 4.492 26.413 -17.010 1.00 38.12 214 GLU A C 1
ATOM 1685 O O . GLU A 1 214 ? 5.702 26.445 -16.751 1.00 38.12 214 GLU A O 1
ATOM 1690 N N . PRO A 1 215 ? 3.767 27.540 -17.119 1.00 40.41 215 PRO A N 1
ATOM 1691 C CA . PRO A 1 215 ? 4.325 28.809 -16.700 1.00 40.41 215 PRO A CA 1
ATOM 1692 C C . PRO A 1 215 ? 4.683 28.679 -15.220 1.00 40.41 215 PRO A C 1
ATOM 1694 O O . PRO A 1 215 ? 3.843 28.299 -14.404 1.00 40.41 215 PRO A O 1
ATOM 1697 N N . GLN A 1 216 ? 5.942 28.956 -14.879 1.00 40.03 216 GLN A N 1
ATOM 1698 C CA . GLN A 1 216 ? 6.305 29.167 -13.486 1.00 40.03 216 GLN A CA 1
ATOM 1699 C C . GLN A 1 216 ? 5.451 30.330 -12.983 1.00 40.03 216 GLN A C 1
ATOM 1701 O O . GLN A 1 216 ? 5.530 31.429 -13.530 1.00 40.03 216 GLN A O 1
ATOM 1706 N N . GLU A 1 217 ? 4.618 30.080 -11.977 1.00 41.41 217 GLU A N 1
ATOM 1707 C CA . GLU A 1 217 ? 3.979 31.149 -11.219 1.00 41.41 217 GLU A CA 1
ATOM 1708 C C . GLU A 1 217 ? 5.096 31.937 -10.520 1.00 41.41 217 GLU A C 1
ATOM 1710 O O . GLU A 1 217 ? 5.645 31.519 -9.497 1.00 41.41 217 GLU A O 1
ATOM 1715 N N . GLU A 1 218 ? 5.496 33.055 -11.126 1.00 40.66 218 GLU A N 1
ATOM 1716 C CA . GLU A 1 218 ? 6.259 34.092 -10.447 1.00 40.66 218 GLU A CA 1
ATOM 1717 C C . GLU A 1 218 ? 5.361 34.666 -9.349 1.00 40.66 218 GLU A C 1
ATOM 1719 O O . GLU A 1 218 ? 4.370 35.350 -9.602 1.00 40.66 218 GLU A O 1
ATOM 1724 N N . ASN A 1 219 ? 5.693 34.308 -8.110 1.00 45.78 219 ASN A N 1
ATOM 1725 C CA . ASN A 1 219 ? 5.124 34.877 -6.899 1.00 45.78 219 ASN A CA 1
ATOM 1726 C C . ASN A 1 219 ? 5.582 36.336 -6.774 1.00 45.78 219 ASN A C 1
ATOM 1728 O O . ASN A 1 219 ? 6.538 36.631 -6.060 1.00 45.78 219 ASN A O 1
ATOM 1732 N N . ASP A 1 220 ? 4.876 37.237 -7.442 1.00 45.88 220 ASP A N 1
ATOM 1733 C CA . ASP A 1 220 ? 4.904 38.663 -7.147 1.00 45.88 220 ASP A CA 1
ATOM 1734 C C . ASP A 1 220 ? 3.501 39.090 -6.721 1.00 45.88 220 ASP A C 1
ATOM 1736 O O . ASP A 1 220 ? 2.678 39.465 -7.544 1.00 45.88 220 ASP A O 1
ATOM 1740 N N . GLU A 1 221 ? 3.234 39.008 -5.415 1.00 39.16 221 GLU A N 1
ATOM 1741 C CA . GLU A 1 221 ? 2.486 40.045 -4.694 1.00 39.16 221 GLU A CA 1
ATOM 1742 C C . GLU A 1 221 ? 2.617 39.843 -3.174 1.00 39.16 221 GLU A C 1
ATOM 1744 O O . GLU A 1 221 ? 1.806 39.228 -2.484 1.00 39.16 221 GLU A O 1
ATOM 1749 N N . LEU A 1 222 ? 3.692 40.424 -2.642 1.00 45.09 222 LEU A N 1
ATOM 1750 C CA . LEU A 1 222 ? 3.703 41.014 -1.308 1.00 45.09 222 LEU A CA 1
ATOM 1751 C C . LEU A 1 222 ? 2.760 42.225 -1.333 1.00 45.09 222 LEU A C 1
ATOM 1753 O O . LEU A 1 222 ? 3.147 43.294 -1.803 1.00 45.09 222 LEU A O 1
ATOM 1757 N N . ILE A 1 223 ? 1.551 42.085 -0.792 1.00 38.75 223 ILE A N 1
ATOM 1758 C CA . ILE A 1 223 ? 0.753 43.233 -0.349 1.00 38.75 223 ILE A CA 1
ATOM 1759 C C . ILE A 1 223 ? 0.275 42.971 1.084 1.00 38.75 223 ILE A C 1
ATOM 1761 O O . ILE A 1 223 ? -0.608 42.153 1.318 1.00 38.75 223 ILE A O 1
ATOM 1765 N N . VAL A 1 224 ? 0.978 43.664 1.989 1.00 42.28 224 VAL A N 1
ATOM 1766 C CA . VAL A 1 224 ? 0.624 44.216 3.317 1.00 42.28 224 VAL A CA 1
ATOM 1767 C C . VAL A 1 224 ? -0.559 43.601 4.065 1.00 42.28 224 VAL A C 1
ATOM 1769 O O . VAL A 1 224 ? -1.713 43.799 3.631 1.00 42.28 224 VAL A O 1
#

Mean predicted aligned error: 19.03 Å

Organism: Eumeta variegata (NCBI:txid151549)

Secondary structure (DSSP, 8-state):
---PPPPTT-HHHHHHHT-GGGHHHHS-TT--EEEEE-S--S-TTTTHHHHHHHHHHHHHS-TT--EEEEE-PPTTT---HHHHHHHHHHHHHHH-S----HHHHHHHHHHHS----BTTTB----HHHHHHTTSPPGGGGSSS--PPPPPS-----HHHHHHHHHHHHHHH-TTGGG-GGGTTHHHHHHT----SS----------GGG--PPPP--------

Radius of gyration: 30.23 Å; Cα contacts (8 Å, |Δi|>4): 103; chains: 1; bounding box: 57×61×86 Å

pLDDT: mean 71.33, std 19.26, range [26.91, 94.94]

Foldseek 3Di:
DDPDDPDPPPPVLVVQVLPPVNVQVSPDPQDQEAEAEDADDPDPVVCVLVVVVVVVVVVVHDPSHDYYHYDYDDPPPDDDPVVVLVVQLVVVVVVDPDDPDPVVSVVSSVVRDDDADPPPSDDDDDSVVVCVVPDDDPVVVPVPDDDDDDPPDDLDPLVNLVVVQVVQCVPPNPVSCPPPVCVVSCVNNVVDPRPPDPPDPPDPDPPCVPPPPPPPPPPPDDDD

Sequence (224 aa):
MEGFPIPVTDNKARKHLLQPEKWKRNLAKTVSSVRLIADGCTGQNENSTLLAMCSKWLTEAPKHVKCLEVIFPVVGHSYIPPDRVFALIEKEVKKREIIANPQEYLEIISQFSSVIHLGTDCKVFDWKDAMTNIMKPVGALSSDMNPKEIPPGNNVSSCKAVDVRKLLIAHYGDEWQNIAKLNFFVPLLSNIQVPDNDEQCEPETQDISNIICEPQEENDELIV

InterPro domains:
  IPR057191 Domain of unknown function DUF7869 [PF25273] (34-141)